Protein AF-A0A6N9C1F5-F1 (afdb_monomer_lite)

pLDDT: mean 83.26, std 18.99, range [33.31, 97.31]

Radius of gyration: 27.89 Å; chains: 1; bounding box: 57×41×107 Å

Sequence (190 aa):
MSQALRKLTANIKNSNTLVIFINQIRMKIGVMFGSPETTTGGNALKFYSSVRLDIRRIGAVKDGDEVVGNETRVKVLKNKVAPPFKQAEFQILYGRGIHRAGEIIDLGVKQGIVEKSGAWYSYNGQRIGQGRRNAATFLDEEEGVRHEIETRVRAELLPDRERGEDPEDGAAGDAPTPRIAAVSDASDRR

Foldseek 3Di:
DQVVLVVVLVVCVVVVHDDDDDWDWDADPPDPDDDRTDTPDPCNCVVSDQWDKDKDFPAFDDDVPDGQWTWMKIATCHHNPDDHGDMDIFIQGPPPGTLLLLVLQVLCVVVVQWDDDPQWIDHPNHTCDGHSVSNSVSCVVVVVVVVVSVVVSCVVPPPPPPPDDDPPPPPPDDDDDDDDDDPDDDDDDD

Structure (mmCIF, N/CA/C/O backbone):
data_AF-A0A6N9C1F5-F1
#
_entry.id   AF-A0A6N9C1F5-F1
#
loop_
_atom_site.group_PDB
_atom_site.id
_atom_site.type_symbol
_atom_site.label_atom_id
_atom_site.label_alt_id
_atom_site.label_comp_id
_atom_site.label_asym_id
_atom_site.label_entity_id
_atom_site.label_seq_id
_atom_site.pdbx_PDB_ins_code
_atom_site.Cartn_x
_atom_site.Cartn_y
_atom_site.Cartn_z
_atom_site.occupancy
_atom_site.B_iso_or_equiv
_atom_site.auth_seq_id
_atom_site.auth_comp_id
_atom_site.auth_asym_id
_atom_site.auth_atom_id
_atom_site.pdbx_PDB_model_num
ATOM 1 N N . MET A 1 1 ? 17.520 -9.947 -18.691 1.00 80.88 1 MET A N 1
ATOM 2 C CA . MET A 1 1 ? 16.301 -9.141 -18.428 1.00 80.88 1 MET A CA 1
ATOM 3 C C . MET A 1 1 ? 15.847 -8.294 -19.616 1.00 80.88 1 MET A C 1
ATOM 5 O O . MET A 1 1 ? 14.720 -8.500 -20.038 1.00 80.88 1 MET A O 1
ATOM 9 N N . SER A 1 2 ? 16.666 -7.398 -20.197 1.00 87.88 2 SER A N 1
ATOM 10 C CA . SER A 1 2 ? 16.229 -6.554 -21.339 1.00 87.88 2 SER A CA 1
ATOM 11 C C . SER A 1 2 ? 15.609 -7.334 -22.500 1.00 87.88 2 SER A C 1
ATOM 13 O O . SER A 1 2 ? 14.530 -6.986 -22.964 1.00 87.88 2 SER A O 1
ATOM 15 N N . GLN A 1 3 ? 16.266 -8.404 -22.953 1.00 90.81 3 GLN A N 1
ATOM 16 C CA . GLN A 1 3 ? 15.777 -9.200 -24.081 1.00 90.81 3 GLN A CA 1
ATOM 17 C C . GLN A 1 3 ? 14.455 -9.917 -23.764 1.00 90.81 3 GLN A C 1
ATOM 19 O O . GLN A 1 3 ? 13.550 -9.923 -24.593 1.00 90.81 3 GLN A O 1
ATOM 24 N N . ALA A 1 4 ? 14.330 -10.476 -22.556 1.00 89.25 4 ALA A N 1
ATOM 25 C CA . ALA A 1 4 ? 13.111 -11.142 -22.105 1.00 89.25 4 ALA A CA 1
ATOM 26 C C . ALA A 1 4 ? 11.935 -10.157 -22.030 1.00 89.25 4 ALA A C 1
ATOM 28 O O . ALA A 1 4 ? 10.896 -10.407 -22.626 1.00 89.25 4 ALA A O 1
ATOM 29 N N . LEU A 1 5 ? 12.120 -8.999 -21.386 1.00 91.25 5 LEU A N 1
ATOM 30 C CA . LEU A 1 5 ? 11.069 -7.983 -21.265 1.00 91.25 5 LEU A CA 1
ATOM 31 C C . LEU A 1 5 ? 10.643 -7.423 -22.626 1.00 91.25 5 LEU A C 1
ATOM 33 O O . LEU A 1 5 ? 9.452 -7.211 -22.844 1.00 91.25 5 LEU A O 1
ATOM 37 N N . ARG A 1 6 ? 11.580 -7.263 -23.571 1.00 91.00 6 ARG A N 1
ATOM 38 C CA . ARG A 1 6 ? 11.256 -6.852 -24.945 1.00 91.00 6 ARG A CA 1
ATOM 39 C C . ARG A 1 6 ? 10.289 -7.825 -25.625 1.00 91.00 6 ARG A C 1
ATOM 41 O O . ARG A 1 6 ? 9.360 -7.371 -26.276 1.00 91.00 6 ARG A O 1
ATOM 48 N N . LYS A 1 7 ? 10.484 -9.137 -25.453 1.00 91.44 7 LYS A N 1
ATOM 49 C CA . LYS A 1 7 ? 9.593 -10.167 -26.017 1.00 91.44 7 LYS A CA 1
ATOM 50 C C . LYS A 1 7 ? 8.277 -10.290 -25.242 1.00 91.44 7 LYS A C 1
ATOM 52 O O . LYS A 1 7 ? 7.222 -10.438 -25.842 1.00 91.44 7 LYS A O 1
ATOM 57 N N . LEU A 1 8 ? 8.337 -10.212 -23.914 1.00 91.00 8 LEU A N 1
ATOM 58 C CA . LEU A 1 8 ? 7.180 -10.431 -23.047 1.00 91.00 8 LEU A CA 1
ATOM 59 C C . LEU A 1 8 ? 6.162 -9.288 -23.100 1.00 91.00 8 LEU A C 1
ATOM 61 O O . LEU A 1 8 ? 4.977 -9.547 -22.956 1.00 91.00 8 LEU A O 1
ATOM 65 N N . THR A 1 9 ? 6.591 -8.042 -23.319 1.00 90.44 9 THR A N 1
ATOM 66 C CA . THR A 1 9 ? 5.698 -6.871 -23.207 1.00 90.44 9 THR A CA 1
ATOM 67 C C . THR A 1 9 ? 4.490 -6.949 -24.146 1.00 90.44 9 THR A C 1
ATOM 69 O O . THR A 1 9 ? 3.371 -6.696 -23.706 1.00 90.44 9 THR A O 1
ATOM 72 N N . ALA A 1 10 ? 4.699 -7.333 -25.410 1.00 90.81 10 ALA A N 1
ATOM 73 C CA . ALA A 1 10 ? 3.610 -7.471 -26.378 1.00 90.81 10 ALA A CA 1
ATOM 74 C C . ALA A 1 10 ? 2.650 -8.606 -25.986 1.00 90.81 10 ALA A C 1
ATOM 76 O O . ALA A 1 10 ? 1.438 -8.413 -25.947 1.00 90.81 10 ALA A O 1
ATOM 77 N N . ASN A 1 11 ? 3.201 -9.761 -25.600 1.00 93.44 11 ASN A N 1
ATOM 78 C CA . ASN A 1 11 ? 2.407 -10.920 -25.198 1.00 93.44 11 ASN A CA 1
ATOM 79 C C . ASN A 1 11 ? 1.555 -10.623 -23.958 1.00 93.44 11 ASN A C 1
ATOM 81 O O . ASN A 1 11 ? 0.371 -10.928 -23.963 1.00 93.44 11 ASN A O 1
ATOM 85 N N . ILE A 1 12 ? 2.131 -9.970 -22.942 1.00 94.25 12 ILE A N 1
ATOM 86 C CA . ILE A 1 12 ? 1.448 -9.586 -21.696 1.00 94.25 12 ILE A CA 1
ATOM 87 C C . ILE A 1 12 ? 0.236 -8.690 -21.978 1.00 94.25 12 ILE A C 1
ATOM 89 O O . ILE A 1 12 ? -0.815 -8.860 -21.359 1.00 94.25 12 ILE A O 1
ATOM 93 N N . LYS A 1 13 ? 0.371 -7.734 -22.909 1.00 93.31 13 LYS A N 1
ATOM 94 C CA . LYS A 1 13 ? -0.733 -6.847 -23.293 1.00 93.31 13 LYS A CA 1
ATOM 95 C C . LYS A 1 13 ? -1.825 -7.612 -24.040 1.00 93.31 13 LYS A C 1
ATOM 97 O O . LYS A 1 13 ? -2.993 -7.441 -23.706 1.00 93.31 13 LYS A O 1
ATOM 102 N N . ASN A 1 14 ? -1.449 -8.462 -24.995 1.00 94.19 14 ASN A N 1
ATOM 103 C CA . ASN A 1 14 ? -2.399 -9.241 -25.794 1.00 94.19 14 ASN A CA 1
ATOM 104 C C . ASN A 1 14 ? -3.159 -10.277 -24.953 1.00 94.19 14 ASN A C 1
ATOM 106 O O . ASN A 1 14 ? -4.335 -10.514 -25.195 1.00 94.19 14 ASN A O 1
ATOM 110 N N . SER A 1 15 ? -2.512 -10.864 -23.943 1.00 95.31 15 SER A N 1
ATOM 111 C CA . SER A 1 15 ? -3.137 -11.814 -23.017 1.00 95.31 15 SER A CA 1
ATOM 112 C C . SER A 1 15 ? -3.819 -11.147 -21.817 1.00 95.31 15 SER A C 1
ATOM 114 O O . SER A 1 15 ? -4.292 -11.848 -20.923 1.00 95.31 15 SER A O 1
ATOM 116 N N . ASN A 1 16 ? -3.819 -9.808 -21.752 1.00 94.94 16 ASN A N 1
ATOM 117 C CA . ASN A 1 16 ? -4.325 -9.003 -20.637 1.00 94.94 16 ASN A CA 1
ATOM 118 C C . ASN A 1 16 ? -3.906 -9.534 -19.248 1.00 94.94 16 ASN A C 1
ATOM 120 O O . ASN A 1 16 ? -4.690 -9.573 -18.302 1.00 94.94 16 ASN A O 1
ATOM 124 N N . THR A 1 17 ? -2.664 -10.006 -19.130 1.00 94.88 17 THR A N 1
ATOM 125 C CA . THR A 1 17 ? -2.171 -10.656 -17.911 1.00 94.88 17 THR A CA 1
ATOM 126 C C . THR A 1 17 ? -1.409 -9.657 -17.046 1.00 94.88 17 THR A C 1
ATOM 128 O O . THR A 1 17 ? -0.535 -8.945 -17.533 1.00 94.88 17 THR A O 1
ATOM 131 N N . LEU A 1 18 ? -1.679 -9.616 -15.740 1.00 94.38 18 LEU A N 1
ATOM 132 C CA . LEU A 1 18 ? -0.878 -8.825 -14.805 1.00 94.38 18 LEU A CA 1
ATOM 133 C C . LEU A 1 18 ? 0.368 -9.610 -14.382 1.00 94.38 18 LEU A C 1
ATOM 135 O O . LEU A 1 18 ? 0.266 -10.679 -13.787 1.00 94.38 18 LEU A O 1
ATOM 139 N N . VAL A 1 19 ? 1.551 -9.047 -14.635 1.00 94.44 19 VAL A N 1
ATOM 140 C CA . VAL A 1 19 ? 2.826 -9.631 -14.200 1.00 94.44 19 VAL A CA 1
ATOM 141 C C . VAL A 1 19 ? 3.442 -8.778 -13.099 1.00 94.44 19 VAL A C 1
ATOM 143 O O . VAL A 1 19 ? 3.735 -7.598 -13.301 1.00 94.44 19 VAL A O 1
ATOM 146 N N . ILE A 1 20 ? 3.673 -9.392 -11.937 1.00 95.62 20 ILE A N 1
ATOM 147 C CA . ILE A 1 20 ? 4.273 -8.748 -10.766 1.00 95.62 20 ILE A CA 1
ATOM 148 C C . ILE A 1 20 ? 5.697 -9.272 -10.585 1.00 95.62 20 ILE A C 1
ATOM 150 O O . ILE A 1 20 ? 5.922 -10.473 -10.463 1.00 95.62 20 ILE A O 1
ATOM 154 N N . PHE A 1 21 ? 6.663 -8.355 -10.538 1.00 95.00 21 PHE A N 1
ATOM 155 C CA . PHE A 1 21 ? 8.054 -8.668 -10.224 1.00 95.00 21 PHE A CA 1
ATOM 156 C C . PHE A 1 21 ? 8.381 -8.202 -8.807 1.00 95.00 21 PHE A C 1
ATOM 158 O O . PHE A 1 21 ? 8.337 -7.005 -8.523 1.00 95.00 21 PHE A O 1
ATOM 165 N N . ILE A 1 22 ? 8.774 -9.136 -7.944 1.00 95.62 22 ILE A N 1
ATOM 166 C CA . ILE A 1 22 ? 9.343 -8.826 -6.630 1.00 95.62 22 ILE A CA 1
ATOM 167 C C . ILE A 1 22 ? 10.854 -8.686 -6.801 1.00 95.62 22 ILE A C 1
ATOM 169 O O . ILE A 1 22 ? 11.500 -9.527 -7.426 1.00 95.62 22 ILE A O 1
ATOM 173 N N . ASN A 1 23 ? 11.423 -7.603 -6.279 1.00 94.25 23 ASN A N 1
ATOM 174 C CA . ASN A 1 23 ? 12.845 -7.322 -6.411 1.00 94.25 23 ASN A CA 1
ATOM 175 C C . ASN A 1 23 ? 13.428 -6.875 -5.073 1.00 94.25 23 ASN A C 1
ATOM 177 O O . ASN A 1 23 ? 12.753 -6.232 -4.274 1.00 94.25 23 ASN A O 1
ATOM 181 N N . GLN A 1 24 ? 14.694 -7.210 -4.852 1.00 92.94 24 GLN A N 1
ATOM 182 C CA . GLN A 1 24 ? 15.425 -6.843 -3.650 1.00 92.94 24 GLN A CA 1
ATOM 183 C C . GLN A 1 24 ? 16.269 -5.593 -3.897 1.00 92.94 24 GLN A C 1
ATOM 185 O O . GLN A 1 24 ? 16.749 -5.345 -5.011 1.00 92.94 24 GLN A O 1
ATOM 190 N N . ILE A 1 25 ? 16.494 -4.838 -2.826 1.00 91.19 25 ILE A N 1
ATOM 191 C CA . ILE A 1 25 ? 17.453 -3.739 -2.819 1.00 91.19 25 ILE A CA 1
ATOM 192 C C . ILE A 1 25 ? 18.865 -4.322 -2.641 1.00 91.19 25 ILE A C 1
ATOM 194 O O . ILE A 1 25 ? 19.091 -5.312 -1.937 1.00 91.19 25 ILE A O 1
ATOM 198 N N . ARG A 1 26 ? 19.822 -3.724 -3.343 1.00 91.00 26 ARG A N 1
ATOM 199 C CA . ARG A 1 26 ? 21.264 -3.921 -3.204 1.00 91.00 26 ARG A CA 1
ATOM 200 C C . ARG A 1 26 ? 21.924 -2.554 -3.103 1.00 91.00 26 ARG A C 1
ATOM 202 O O . ARG A 1 26 ? 21.381 -1.567 -3.592 1.00 91.00 26 ARG A O 1
ATOM 209 N N . MET A 1 27 ? 23.108 -2.505 -2.512 1.00 90.81 27 MET A N 1
ATOM 210 C CA . MET A 1 27 ? 23.917 -1.291 -2.493 1.00 90.81 27 MET A CA 1
ATOM 211 C C . MET A 1 27 ? 24.880 -1.304 -3.677 1.00 90.81 27 MET A C 1
ATOM 213 O O . MET A 1 27 ? 25.515 -2.323 -3.953 1.00 90.81 27 MET A O 1
ATOM 217 N N . LYS A 1 28 ? 24.988 -0.182 -4.391 1.00 86.88 28 LYS A N 1
ATOM 218 C CA . LYS A 1 28 ? 26.014 -0.010 -5.421 1.00 86.88 28 LYS A CA 1
ATOM 219 C C . LYS A 1 28 ? 27.277 0.559 -4.772 1.00 86.88 28 LYS A C 1
ATOM 221 O O . LYS A 1 28 ? 27.286 1.708 -4.342 1.00 86.88 28 LYS A O 1
ATOM 226 N N . ILE A 1 29 ? 28.335 -0.246 -4.714 1.00 85.50 29 ILE A N 1
ATOM 227 C CA . ILE A 1 29 ? 29.640 0.181 -4.190 1.00 85.50 29 ILE A CA 1
ATOM 228 C C . ILE A 1 29 ? 30.196 1.301 -5.086 1.00 85.50 29 ILE A C 1
ATOM 230 O O . ILE A 1 29 ? 30.112 1.210 -6.313 1.00 85.50 29 ILE A O 1
ATOM 234 N N . GLY A 1 30 ? 30.738 2.361 -4.477 1.00 85.06 30 GLY A N 1
ATOM 235 C CA . GLY A 1 30 ? 31.402 3.463 -5.187 1.00 85.06 30 GLY A CA 1
ATOM 236 C C . GLY A 1 30 ? 30.514 4.649 -5.585 1.00 85.06 30 GLY A C 1
ATOM 237 O O . GLY A 1 30 ? 30.951 5.493 -6.361 1.00 85.06 30 GLY A O 1
ATOM 238 N N . VAL A 1 31 ? 29.278 4.746 -5.083 1.00 84.81 31 VAL A N 1
ATOM 239 C CA . VAL A 1 31 ? 28.431 5.937 -5.279 1.00 84.81 31 VAL A CA 1
ATOM 240 C C . VAL A 1 31 ? 28.700 6.947 -4.160 1.00 84.81 31 VAL A C 1
ATOM 242 O O . VAL A 1 31 ? 28.354 6.692 -3.012 1.00 84.81 31 VAL A O 1
ATOM 245 N N . MET A 1 32 ? 29.314 8.085 -4.501 1.00 82.25 32 MET A N 1
ATOM 246 C CA . MET A 1 32 ? 29.630 9.173 -3.556 1.00 82.25 32 MET A CA 1
ATOM 247 C C . MET A 1 32 ? 28.526 10.244 -3.447 1.00 82.25 32 MET A C 1
ATOM 249 O O . MET A 1 32 ? 28.567 11.069 -2.541 1.00 82.25 32 MET A O 1
ATOM 253 N N . PHE A 1 33 ? 27.537 10.243 -4.350 1.00 76.62 33 PHE A N 1
ATOM 254 C CA . PHE A 1 33 ? 26.440 11.216 -4.366 1.00 76.62 33 PHE A CA 1
ATOM 255 C C . PHE A 1 33 ? 25.109 10.560 -4.767 1.00 76.62 33 PHE A C 1
ATOM 257 O O . PHE A 1 33 ? 25.063 9.765 -5.707 1.00 76.62 33 PHE A O 1
ATOM 264 N N . GLY A 1 34 ? 24.021 10.921 -4.079 1.00 87.06 34 GLY A N 1
ATOM 265 C CA . GLY A 1 34 ? 22.679 10.365 -4.293 1.00 87.06 34 GLY A CA 1
ATOM 266 C C . GLY A 1 34 ? 22.391 9.089 -3.490 1.00 87.06 34 GLY A C 1
ATOM 267 O O . GLY A 1 34 ? 23.151 8.707 -2.604 1.00 87.06 34 GLY A O 1
ATOM 268 N N . SER A 1 35 ? 21.259 8.431 -3.779 1.00 83.94 35 SER A N 1
ATOM 269 C CA . SER A 1 35 ? 20.884 7.188 -3.087 1.00 83.94 35 SER A CA 1
ATOM 270 C C . SER A 1 35 ? 21.742 6.007 -3.573 1.00 83.94 35 SER A C 1
ATOM 272 O O . SER A 1 35 ? 21.747 5.726 -4.776 1.00 83.94 35 SER A O 1
ATOM 274 N N . PRO A 1 36 ? 22.428 5.275 -2.672 1.00 89.06 36 PRO A N 1
ATOM 275 C CA . PRO A 1 36 ? 23.231 4.101 -3.027 1.00 89.06 36 PRO A CA 1
ATOM 276 C C . PRO A 1 36 ? 22.373 2.863 -3.340 1.00 89.06 36 PRO A C 1
ATOM 278 O O . PRO A 1 36 ? 22.904 1.814 -3.719 1.00 89.06 36 PRO A O 1
ATOM 281 N N . GLU A 1 37 ? 21.054 2.959 -3.166 1.00 89.25 37 GLU A N 1
ATOM 282 C CA . GLU A 1 37 ? 20.125 1.859 -3.373 1.00 89.25 37 GLU A CA 1
ATOM 283 C C . GLU A 1 37 ? 19.901 1.578 -4.864 1.00 89.25 37 GLU A C 1
ATOM 285 O O . GLU A 1 37 ? 19.491 2.430 -5.656 1.00 89.25 37 GLU A O 1
ATOM 290 N N . THR A 1 38 ? 20.119 0.327 -5.255 1.00 90.62 38 THR A N 1
ATOM 291 C CA . THR A 1 38 ? 19.828 -0.176 -6.594 1.00 90.62 38 THR A CA 1
ATOM 292 C C . THR A 1 38 ? 19.029 -1.471 -6.527 1.00 90.62 38 THR A C 1
ATOM 294 O O . THR A 1 38 ? 19.027 -2.183 -5.528 1.00 90.62 38 THR A O 1
ATOM 297 N N . THR A 1 39 ? 18.331 -1.791 -7.610 1.00 91.50 39 THR A N 1
ATOM 298 C CA . THR A 1 39 ? 17.558 -3.027 -7.747 1.00 91.50 39 THR A CA 1
ATOM 299 C C . THR A 1 39 ? 18.295 -3.998 -8.655 1.00 91.50 39 THR A C 1
ATOM 301 O O . THR A 1 39 ? 18.939 -3.580 -9.621 1.00 91.50 39 THR A O 1
ATOM 304 N N . THR A 1 40 ? 18.168 -5.297 -8.395 1.00 89.81 40 THR A N 1
ATOM 305 C CA . THR A 1 40 ? 18.772 -6.321 -9.260 1.00 89.81 40 THR A CA 1
ATOM 306 C C . THR A 1 40 ? 18.110 -6.371 -10.645 1.00 89.81 40 THR A C 1
ATOM 308 O O . THR A 1 40 ? 17.024 -5.823 -10.856 1.00 89.81 40 THR A O 1
ATOM 311 N N . GLY A 1 41 ? 18.769 -7.011 -11.617 1.00 86.50 41 GLY A N 1
ATOM 312 C CA . GLY A 1 41 ? 18.214 -7.211 -12.965 1.00 86.50 41 GLY A CA 1
ATOM 313 C C . GLY A 1 41 ? 18.453 -6.062 -13.956 1.00 86.50 41 GLY A C 1
ATOM 314 O O . GLY A 1 41 ? 17.852 -6.043 -15.034 1.00 86.50 41 GLY A O 1
ATOM 315 N N . GLY A 1 42 ? 19.347 -5.127 -13.620 1.00 87.75 42 GLY A N 1
ATOM 316 C CA . GLY A 1 42 ? 19.710 -3.989 -14.466 1.00 87.75 42 GLY A CA 1
ATOM 317 C C . GLY A 1 42 ? 18.609 -2.928 -14.558 1.00 87.75 42 GLY A C 1
ATOM 318 O O . GLY A 1 42 ? 17.700 -2.864 -13.732 1.00 87.75 42 GLY A O 1
ATOM 319 N N . ASN A 1 43 ? 18.679 -2.072 -15.580 1.00 88.19 43 ASN A N 1
ATOM 320 C CA . ASN A 1 43 ? 17.741 -0.952 -15.724 1.00 88.19 43 ASN A CA 1
ATOM 321 C C . ASN A 1 43 ? 16.455 -1.304 -16.486 1.00 88.19 43 ASN A C 1
ATOM 323 O O . ASN A 1 43 ? 15.480 -0.565 -16.396 1.00 88.19 43 ASN A O 1
ATOM 327 N N . ALA A 1 44 ? 16.424 -2.431 -17.203 1.00 91.06 44 ALA A N 1
ATOM 328 C CA . ALA A 1 44 ? 15.313 -2.807 -18.078 1.00 91.06 44 ALA A CA 1
ATOM 329 C C . ALA A 1 44 ? 13.960 -2.783 -17.356 1.00 91.06 44 ALA A C 1
ATOM 331 O O . ALA A 1 44 ? 13.023 -2.121 -17.798 1.00 91.06 44 ALA A O 1
ATOM 332 N N . LEU A 1 45 ? 13.880 -3.442 -16.197 1.00 91.69 45 LEU A N 1
ATOM 333 C CA . LEU A 1 45 ? 12.643 -3.538 -15.430 1.00 91.69 45 LEU A CA 1
ATOM 334 C C . LEU A 1 45 ? 12.113 -2.155 -15.025 1.00 91.69 45 LEU A C 1
ATOM 336 O O . LEU A 1 45 ? 10.909 -1.931 -15.075 1.00 91.69 45 LEU A O 1
ATOM 340 N N . LYS A 1 46 ? 13.006 -1.202 -14.716 1.00 91.12 46 LYS A N 1
ATOM 341 C CA . LYS A 1 46 ? 12.627 0.174 -14.361 1.00 91.12 46 LYS A CA 1
ATOM 342 C C . LYS A 1 46 ? 11.906 0.884 -15.510 1.00 91.12 46 LYS A C 1
ATOM 344 O O . LYS A 1 46 ? 11.010 1.689 -15.256 1.00 91.12 46 LYS A O 1
ATOM 349 N N . PHE A 1 47 ? 12.277 0.599 -16.758 1.00 90.62 47 PHE A N 1
ATOM 350 C CA . PHE A 1 47 ? 11.676 1.209 -17.945 1.00 90.62 47 PHE A CA 1
ATOM 351 C C . PHE A 1 47 ? 10.378 0.514 -18.364 1.00 90.62 47 PHE A C 1
ATOM 353 O O . PHE A 1 47 ? 9.379 1.204 -18.598 1.00 90.62 47 PHE A O 1
ATOM 360 N N . TYR A 1 48 ? 10.369 -0.821 -18.371 1.00 93.12 48 TYR A N 1
ATOM 361 C CA . TYR A 1 48 ? 9.222 -1.630 -18.797 1.00 93.12 48 TYR A CA 1
ATOM 362 C C . TYR A 1 48 ? 8.075 -1.675 -17.776 1.00 93.12 48 TYR A C 1
ATOM 364 O O . TYR A 1 48 ? 6.926 -1.808 -18.175 1.00 93.12 48 TYR A O 1
ATOM 372 N N . SER A 1 49 ? 8.336 -1.506 -16.475 1.00 93.81 49 SER A N 1
ATOM 373 C CA . SER A 1 49 ? 7.276 -1.496 -15.457 1.00 93.81 49 SER A CA 1
ATOM 374 C C . SER A 1 49 ? 6.326 -0.302 -15.630 1.00 93.81 49 SER A C 1
ATOM 376 O O . SER A 1 49 ? 6.790 0.849 -15.676 1.00 93.81 49 SER A O 1
ATOM 378 N N . SER A 1 50 ? 5.015 -0.552 -15.643 1.00 94.88 50 SER A N 1
ATOM 379 C CA . SER A 1 50 ? 3.984 0.499 -15.627 1.00 94.88 50 SER A CA 1
ATOM 380 C C . SER A 1 50 ? 3.847 1.154 -14.253 1.00 94.88 50 SER A C 1
ATOM 382 O O . SER A 1 50 ? 3.738 2.374 -14.164 1.00 94.88 50 SER A O 1
ATOM 384 N N . VAL A 1 51 ? 3.937 0.358 -13.186 1.00 96.69 51 VAL A N 1
ATOM 385 C CA . VAL A 1 51 ? 3.890 0.818 -11.793 1.00 96.69 51 VAL A CA 1
ATOM 386 C C . VAL A 1 51 ? 5.114 0.288 -11.047 1.00 96.69 51 VAL A C 1
ATOM 388 O O . VAL A 1 51 ? 5.525 -0.853 -11.259 1.00 96.69 51 VAL A O 1
ATOM 391 N N . ARG A 1 52 ? 5.728 1.119 -10.197 1.00 96.19 52 ARG A N 1
ATOM 392 C CA . ARG A 1 52 ? 6.796 0.710 -9.272 1.00 96.19 52 ARG A CA 1
ATOM 393 C C . ARG A 1 52 ? 6.443 1.130 -7.860 1.00 96.19 52 ARG A C 1
ATOM 395 O O . ARG A 1 52 ? 6.191 2.308 -7.615 1.00 96.19 52 ARG A O 1
ATOM 402 N N . LEU A 1 53 ? 6.495 0.162 -6.958 1.00 96.62 53 LEU A N 1
ATOM 403 C CA . LEU A 1 53 ? 6.194 0.321 -5.546 1.00 96.62 53 LEU A CA 1
ATOM 404 C C . LEU A 1 53 ? 7.479 0.094 -4.744 1.00 96.62 53 LEU A C 1
ATOM 406 O O . LEU A 1 53 ? 8.172 -0.897 -4.969 1.00 96.62 53 LEU A O 1
ATOM 410 N N . ASP A 1 54 ? 7.805 1.027 -3.855 1.00 95.19 54 ASP A N 1
ATOM 411 C CA . ASP A 1 54 ? 8.826 0.855 -2.819 1.00 95.19 54 ASP A CA 1
ATOM 412 C C . ASP A 1 54 ? 8.121 0.592 -1.491 1.00 95.19 54 ASP A C 1
ATOM 414 O O . ASP A 1 54 ? 7.387 1.454 -1.007 1.00 95.19 54 ASP A O 1
ATOM 418 N N . ILE A 1 55 ? 8.304 -0.607 -0.944 1.00 95.62 55 ILE A N 1
ATOM 419 C CA . ILE A 1 55 ? 7.690 -1.060 0.303 1.00 95.62 55 ILE A CA 1
ATOM 420 C C . ILE A 1 55 ? 8.737 -1.060 1.410 1.00 95.62 55 ILE A C 1
ATOM 422 O O . ILE A 1 55 ? 9.796 -1.674 1.284 1.00 95.62 55 ILE A O 1
ATOM 426 N N . ARG A 1 56 ? 8.433 -0.381 2.517 1.00 95.31 56 ARG A N 1
ATOM 427 C CA . ARG A 1 56 ? 9.308 -0.313 3.688 1.00 95.31 56 ARG A CA 1
ATOM 428 C C . ARG A 1 56 ? 8.522 -0.534 4.964 1.00 95.31 56 ARG A C 1
ATOM 430 O O . ARG A 1 56 ? 7.444 0.026 5.146 1.00 95.31 56 ARG A O 1
ATOM 437 N N . ARG A 1 57 ? 9.112 -1.298 5.878 1.00 95.25 57 ARG A N 1
ATOM 438 C CA . ARG A 1 57 ? 8.667 -1.349 7.269 1.00 95.25 57 ARG A CA 1
ATOM 439 C C . ARG A 1 57 ? 9.078 -0.046 7.954 1.00 95.25 57 ARG A C 1
ATOM 441 O O . ARG A 1 57 ? 10.255 0.303 7.929 1.00 95.25 57 ARG A O 1
ATOM 448 N N . ILE A 1 58 ? 8.114 0.653 8.542 1.00 96.19 58 ILE A N 1
ATOM 449 C CA . ILE A 1 58 ? 8.331 1.904 9.283 1.00 96.19 58 ILE A CA 1
ATOM 450 C C . ILE A 1 58 ? 8.253 1.709 10.798 1.00 96.19 58 ILE A C 1
ATOM 452 O O . ILE A 1 58 ? 8.880 2.462 11.534 1.00 96.19 58 ILE A O 1
ATOM 456 N N . GLY A 1 59 ? 7.546 0.676 11.260 1.00 94.81 59 GLY A N 1
ATOM 457 C CA . GLY A 1 59 ? 7.324 0.438 12.681 1.00 94.81 59 GLY A CA 1
ATOM 458 C C . GLY A 1 59 ? 6.901 -0.994 12.994 1.00 94.81 59 GLY A C 1
ATOM 459 O O . GLY A 1 59 ? 6.875 -1.879 12.129 1.00 94.81 59 GLY A O 1
ATOM 460 N N . ALA A 1 60 ? 6.585 -1.225 14.263 1.00 94.06 60 ALA A N 1
ATOM 461 C CA . ALA A 1 60 ? 6.057 -2.483 14.772 1.00 94.06 60 ALA A CA 1
ATOM 462 C C . ALA A 1 60 ? 4.668 -2.233 15.365 1.00 94.06 60 ALA A C 1
ATOM 464 O O . ALA A 1 60 ? 4.491 -1.291 16.134 1.00 94.06 60 ALA A O 1
ATOM 465 N N . VAL A 1 61 ? 3.707 -3.087 15.026 1.00 91.12 61 VAL A N 1
ATOM 466 C CA . VAL A 1 61 ? 2.387 -3.096 15.660 1.00 91.12 61 VAL A CA 1
ATOM 467 C C . VAL A 1 61 ? 2.495 -3.974 16.898 1.00 91.12 61 VAL A C 1
ATOM 469 O O . VAL A 1 61 ? 2.887 -5.138 16.788 1.00 91.12 61 VAL A O 1
ATOM 472 N N . LYS A 1 62 ? 2.193 -3.404 18.065 1.00 90.94 62 LYS A N 1
ATOM 473 C CA . LYS A 1 62 ? 2.270 -4.092 19.355 1.00 90.94 62 LYS A CA 1
ATOM 474 C C . LYS A 1 62 ? 0.890 -4.291 19.964 1.00 90.94 62 LYS A C 1
ATOM 476 O O . LYS A 1 62 ? 0.015 -3.442 19.796 1.00 90.94 62 LYS A O 1
ATOM 481 N N . ASP A 1 63 ? 0.742 -5.387 20.688 1.00 87.38 63 ASP A N 1
ATOM 482 C CA . ASP A 1 63 ? -0.395 -5.687 21.546 1.00 87.38 63 ASP A CA 1
ATOM 483 C C . ASP A 1 63 ? 0.121 -5.953 22.960 1.00 87.38 63 ASP A C 1
ATOM 485 O O . ASP A 1 63 ? 0.701 -7.003 23.232 1.00 87.38 63 ASP A O 1
ATOM 489 N N . GLY A 1 64 ? 0.022 -4.946 23.831 1.00 88.81 64 GLY A N 1
ATOM 490 C CA . GLY A 1 64 ? 0.777 -4.939 25.084 1.00 88.81 64 GLY A CA 1
ATOM 491 C C . GLY A 1 64 ? 2.282 -5.025 24.809 1.00 88.81 64 GLY A C 1
ATOM 492 O O . GLY A 1 64 ? 2.848 -4.143 24.155 1.00 88.81 64 GLY A O 1
ATOM 493 N N . ASP A 1 65 ? 2.907 -6.107 25.273 1.00 89.56 65 ASP A N 1
ATOM 494 C CA . ASP A 1 65 ? 4.341 -6.364 25.106 1.00 89.56 65 ASP A CA 1
ATOM 495 C C . ASP A 1 65 ? 4.684 -7.178 23.844 1.00 89.56 65 ASP A C 1
ATOM 497 O O . ASP A 1 65 ? 5.844 -7.208 23.421 1.00 89.56 65 ASP A O 1
ATOM 501 N N . GLU A 1 66 ? 3.696 -7.799 23.190 1.00 92.44 66 GLU A N 1
ATOM 502 C CA . GLU A 1 66 ? 3.923 -8.661 22.027 1.00 92.44 66 GLU A CA 1
ATOM 503 C C . GLU A 1 66 ? 3.890 -7.888 20.703 1.00 92.44 66 GLU A C 1
ATOM 505 O O . GLU A 1 66 ? 3.061 -7.006 20.478 1.00 92.44 66 GLU A O 1
ATOM 510 N N . VAL A 1 67 ? 4.785 -8.240 19.773 1.00 92.88 67 VAL A N 1
ATOM 511 C CA . VAL A 1 67 ? 4.794 -7.671 18.417 1.00 92.88 67 VAL A CA 1
ATOM 512 C C . VAL A 1 67 ? 3.914 -8.521 17.505 1.00 92.88 67 VAL A C 1
ATOM 514 O O . VAL A 1 67 ? 4.333 -9.570 17.020 1.00 92.88 67 VAL A O 1
ATOM 517 N N . VAL A 1 68 ? 2.710 -8.029 17.226 1.00 93.00 68 VAL A N 1
ATOM 518 C CA . VAL A 1 68 ? 1.688 -8.728 16.428 1.00 93.00 68 VAL A CA 1
ATOM 519 C C . VAL A 1 68 ? 1.765 -8.428 14.926 1.00 93.00 68 VAL A C 1
ATOM 521 O O . VAL A 1 68 ? 1.121 -9.096 14.115 1.00 93.00 68 VAL A O 1
ATOM 524 N N . GLY A 1 69 ? 2.561 -7.435 14.518 1.00 94.12 69 GLY A N 1
ATOM 525 C CA . GLY A 1 69 ? 2.714 -7.108 13.104 1.00 94.12 69 GLY A CA 1
ATOM 526 C C . GLY A 1 69 ? 3.700 -5.990 12.797 1.00 94.12 69 GLY A C 1
ATOM 527 O O . GLY A 1 69 ? 4.429 -5.491 13.656 1.00 94.12 69 GLY A O 1
ATOM 528 N N . ASN A 1 70 ? 3.696 -5.579 11.532 1.00 94.94 70 ASN A N 1
ATOM 529 C CA . ASN A 1 70 ? 4.551 -4.532 10.995 1.00 94.94 70 ASN A CA 1
ATOM 530 C C . ASN A 1 70 ? 3.729 -3.380 10.442 1.00 94.94 70 ASN A C 1
ATOM 532 O O . ASN A 1 70 ? 2.840 -3.566 9.610 1.00 94.94 70 ASN A O 1
ATOM 536 N N . GLU A 1 71 ? 4.100 -2.172 10.842 1.00 95.06 71 GLU A N 1
ATOM 537 C CA . GLU A 1 71 ? 3.601 -0.971 10.199 1.00 95.06 71 GLU A CA 1
ATOM 538 C C . GLU A 1 71 ? 4.419 -0.724 8.930 1.00 95.06 71 GLU A C 1
ATOM 540 O O . GLU A 1 71 ? 5.656 -0.699 8.957 1.00 95.06 71 GLU A O 1
ATOM 545 N N . THR A 1 72 ? 3.728 -0.616 7.801 1.00 96.38 72 THR A N 1
ATOM 546 C CA . THR A 1 72 ? 4.312 -0.664 6.463 1.00 96.38 72 THR A CA 1
ATOM 547 C C . THR A 1 72 ? 3.899 0.558 5.663 1.00 96.38 72 THR A C 1
ATOM 549 O O . THR A 1 72 ? 2.730 0.927 5.615 1.00 96.38 72 THR A O 1
ATOM 552 N N . ARG A 1 73 ? 4.869 1.172 4.989 1.00 96.00 73 ARG A N 1
ATOM 553 C CA . ARG A 1 73 ? 4.656 2.274 4.057 1.00 96.00 73 ARG A CA 1
ATOM 554 C C . ARG A 1 73 ? 5.030 1.827 2.653 1.00 96.00 73 ARG A C 1
ATOM 556 O O . ARG A 1 73 ? 6.130 1.321 2.431 1.00 96.00 73 ARG A O 1
ATOM 563 N N . VAL A 1 74 ? 4.140 2.070 1.699 1.00 97.31 74 VAL A N 1
ATOM 564 C CA . VAL A 1 74 ? 4.372 1.838 0.273 1.00 97.31 74 VAL A CA 1
ATOM 565 C C . VAL A 1 74 ? 4.364 3.170 -0.462 1.00 97.31 74 VAL A C 1
ATOM 567 O O . VAL A 1 74 ? 3.381 3.904 -0.418 1.00 97.31 74 VAL A O 1
ATOM 570 N N . LYS A 1 75 ? 5.452 3.490 -1.163 1.00 95.69 75 LYS A N 1
ATOM 571 C CA . LYS A 1 75 ? 5.568 4.674 -2.023 1.00 95.69 75 LYS A CA 1
ATOM 572 C C . LYS A 1 75 ? 5.482 4.280 -3.491 1.00 95.69 75 LYS A C 1
ATOM 574 O O . LYS A 1 75 ? 6.189 3.380 -3.945 1.00 95.69 75 LYS A O 1
ATOM 579 N N . VAL A 1 76 ? 4.667 4.994 -4.261 1.00 96.38 76 VAL A N 1
ATOM 580 C CA . VAL A 1 76 ? 4.551 4.796 -5.709 1.00 96.38 76 VAL A CA 1
ATOM 581 C C . VAL A 1 76 ? 5.657 5.583 -6.417 1.00 96.38 76 VAL A C 1
ATOM 583 O O . VAL A 1 76 ? 5.488 6.748 -6.761 1.00 96.38 76 VAL A O 1
ATOM 586 N N . LEU A 1 77 ? 6.813 4.955 -6.644 1.00 94.06 77 LEU A N 1
ATOM 587 C CA . LEU A 1 77 ? 7.972 5.601 -7.281 1.00 94.06 77 LEU A CA 1
ATOM 588 C C . LEU A 1 77 ? 7.784 5.869 -8.779 1.00 94.06 77 LEU A C 1
ATOM 590 O O . LEU A 1 77 ? 8.434 6.744 -9.342 1.00 94.06 77 LEU A O 1
ATOM 594 N N . LYS A 1 78 ? 6.946 5.077 -9.450 1.00 95.19 78 LYS A N 1
ATOM 595 C CA . LYS A 1 78 ? 6.614 5.248 -10.868 1.00 95.19 78 LYS A CA 1
ATOM 596 C C . LYS A 1 78 ? 5.170 4.839 -11.077 1.00 95.19 78 LYS A C 1
ATOM 598 O O . LYS A 1 78 ? 4.771 3.780 -10.599 1.00 95.19 78 LYS A O 1
ATOM 603 N N . ASN A 1 79 ? 4.428 5.637 -11.828 1.00 96.12 79 ASN A N 1
ATOM 604 C CA . ASN A 1 79 ? 3.064 5.332 -12.216 1.00 96.12 79 ASN A CA 1
ATOM 605 C C . ASN A 1 79 ? 2.822 5.848 -13.639 1.00 96.12 79 ASN A C 1
ATOM 607 O O . ASN A 1 79 ? 3.065 7.021 -13.902 1.00 96.12 79 ASN A O 1
ATOM 611 N N . LYS A 1 80 ? 2.419 4.962 -14.556 1.00 94.88 80 LYS A N 1
ATOM 612 C CA . LYS A 1 80 ? 2.059 5.306 -15.943 1.00 94.88 80 LYS A CA 1
ATOM 613 C C . LYS A 1 80 ? 0.548 5.442 -16.170 1.00 94.88 80 LYS A C 1
ATOM 615 O O . LYS A 1 80 ? 0.158 5.767 -17.281 1.00 94.88 80 LYS A O 1
ATOM 620 N N . VAL A 1 81 ? -0.280 5.146 -15.167 1.00 91.88 81 VAL A N 1
ATOM 621 C CA . VAL A 1 81 ? -1.751 5.121 -15.301 1.00 91.88 81 VAL A CA 1
ATOM 622 C C . VAL A 1 81 ? -2.456 6.173 -14.443 1.00 91.88 81 VAL A C 1
ATOM 624 O O . VAL A 1 81 ? -3.639 6.415 -14.620 1.00 91.88 81 VAL A O 1
ATOM 627 N N . ALA A 1 82 ? -1.744 6.785 -13.498 1.00 92.19 82 ALA A N 1
ATOM 628 C CA . ALA A 1 82 ? -2.253 7.813 -12.595 1.00 92.19 82 ALA A CA 1
ATOM 629 C C . ALA A 1 82 ? -1.076 8.645 -12.039 1.00 92.19 82 ALA A C 1
ATOM 631 O O . ALA A 1 82 ? 0.084 8.275 -12.259 1.00 92.19 82 ALA A O 1
ATOM 632 N N . PRO A 1 83 ? -1.331 9.741 -11.299 1.00 92.31 83 PRO A N 1
ATOM 633 C CA . PRO A 1 83 ? -0.267 10.551 -10.711 1.00 92.31 83 PRO A CA 1
ATOM 634 C C . PRO A 1 83 ? 0.705 9.723 -9.837 1.00 92.31 83 PRO A C 1
ATOM 636 O O . PRO A 1 83 ? 0.253 8.943 -8.987 1.00 92.31 83 PRO A O 1
ATOM 639 N N . PRO A 1 84 ? 2.034 9.843 -10.041 1.00 93.06 84 PRO A N 1
ATOM 640 C CA . PRO A 1 84 ? 3.043 9.147 -9.240 1.00 93.06 84 PRO A CA 1
ATOM 641 C C . PRO A 1 84 ? 3.269 9.813 -7.869 1.00 93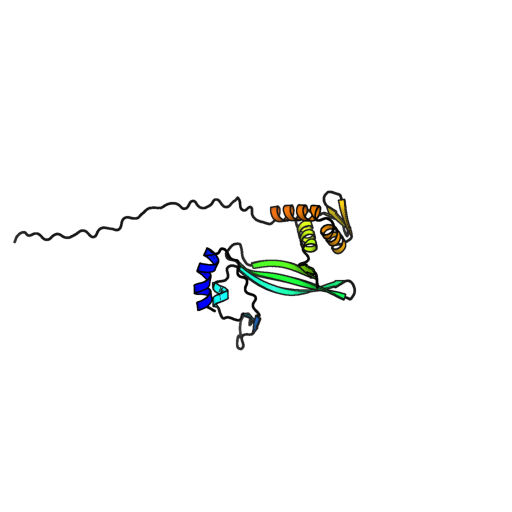.06 84 PRO A C 1
ATOM 643 O O . PRO A 1 84 ? 2.676 10.838 -7.549 1.00 93.06 84 PRO A O 1
ATOM 646 N N . PHE A 1 85 ? 4.145 9.217 -7.054 1.00 92.12 85 PHE A N 1
ATOM 647 C CA . PHE A 1 85 ? 4.643 9.726 -5.764 1.00 92.12 85 PHE A CA 1
ATOM 648 C C . PHE A 1 85 ? 3.646 9.790 -4.604 1.00 92.12 85 PHE A C 1
ATOM 650 O O . PHE A 1 85 ? 4.007 10.220 -3.509 1.00 92.12 85 PHE A O 1
ATOM 657 N N . LYS A 1 86 ? 2.430 9.274 -4.789 1.00 93.12 86 LYS A N 1
ATOM 658 C CA . LYS A 1 86 ? 1.527 8.982 -3.671 1.00 93.12 86 LYS A CA 1
ATOM 659 C C . LYS A 1 86 ? 2.111 7.884 -2.773 1.00 93.12 86 LYS A C 1
ATOM 661 O O . LYS A 1 86 ? 2.881 7.029 -3.225 1.00 93.12 86 LYS A O 1
ATOM 666 N N . GLN A 1 87 ? 1.725 7.904 -1.501 1.00 94.19 87 GLN A N 1
ATOM 667 C CA . GLN A 1 87 ? 2.111 6.901 -0.513 1.00 94.19 87 GLN A CA 1
ATOM 668 C C . GLN A 1 87 ? 0.880 6.331 0.191 1.00 94.19 87 GLN A C 1
ATOM 670 O O . GLN A 1 87 ? -0.107 7.042 0.375 1.00 94.19 87 GLN A O 1
ATOM 675 N N . ALA A 1 88 ? 0.964 5.064 0.577 1.00 94.38 88 ALA A N 1
ATOM 676 C CA . ALA A 1 88 ? -0.020 4.365 1.391 1.00 94.38 88 ALA A CA 1
ATOM 677 C C . ALA A 1 88 ? 0.664 3.832 2.652 1.00 94.38 88 ALA A C 1
ATOM 679 O O . ALA A 1 88 ? 1.806 3.370 2.593 1.00 94.38 88 ALA A O 1
ATOM 680 N N . GLU A 1 89 ? -0.026 3.915 3.782 1.00 94.31 89 GLU A N 1
ATOM 681 C CA . GLU A 1 89 ? 0.440 3.430 5.080 1.00 94.31 89 GLU A CA 1
ATOM 682 C C . GLU A 1 89 ? -0.597 2.467 5.627 1.00 94.31 89 GLU A C 1
ATOM 684 O O . GLU A 1 89 ? -1.782 2.792 5.658 1.00 94.31 89 GLU A O 1
ATOM 689 N N . PHE A 1 90 ? -0.148 1.276 6.008 1.00 94.75 90 PHE A N 1
ATOM 690 C CA . PHE A 1 90 ? -1.022 0.211 6.470 1.00 94.75 90 PHE A CA 1
ATOM 691 C C . PHE A 1 90 ? -0.284 -0.772 7.367 1.00 94.75 90 PHE A C 1
ATOM 693 O O . PHE A 1 90 ? 0.945 -0.791 7.460 1.00 94.75 90 PHE A O 1
ATOM 700 N N . GLN A 1 91 ? -1.056 -1.611 8.045 1.00 93.31 91 GLN A N 1
ATOM 701 C CA . GLN A 1 91 ? -0.544 -2.601 8.980 1.00 93.31 91 GLN A CA 1
ATOM 702 C C . GLN A 1 91 ? -0.613 -3.993 8.353 1.00 93.31 91 GLN A C 1
ATOM 704 O O . GLN A 1 91 ? -1.637 -4.386 7.792 1.00 93.31 91 GLN A O 1
ATOM 709 N N . ILE A 1 92 ? 0.484 -4.741 8.458 1.00 94.81 92 ILE A N 1
ATOM 710 C CA . ILE A 1 92 ? 0.552 -6.156 8.089 1.00 94.81 92 ILE A CA 1
ATOM 711 C C . ILE A 1 92 ? 0.636 -6.956 9.385 1.00 94.81 92 ILE A C 1
ATOM 713 O O . ILE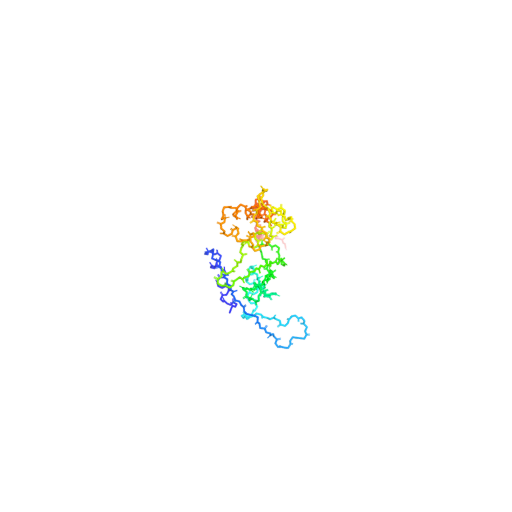 A 1 92 ? 1.648 -6.896 10.086 1.00 94.81 92 ILE A O 1
ATOM 717 N N . LEU A 1 93 ? -0.423 -7.694 9.700 1.00 93.50 93 LEU A N 1
ATOM 718 C CA . LEU A 1 93 ? -0.493 -8.565 10.870 1.00 93.50 93 LEU A CA 1
ATOM 719 C C . LEU A 1 93 ? 0.059 -9.948 10.524 1.00 93.50 93 LEU A C 1
ATOM 721 O O . LEU A 1 93 ? -0.224 -10.500 9.454 1.00 93.50 93 LEU A O 1
ATOM 725 N N . TYR A 1 94 ? 0.838 -10.529 11.434 1.00 92.75 94 TYR A N 1
ATOM 726 C CA . TYR A 1 94 ? 1.371 -11.874 11.237 1.00 92.75 94 TYR A CA 1
ATOM 727 C C . TYR A 1 94 ? 0.234 -12.905 11.216 1.00 92.75 94 TYR A C 1
ATOM 729 O O . TYR A 1 94 ? -0.712 -12.824 11.992 1.00 92.75 94 TYR A O 1
ATOM 737 N N . GLY A 1 95 ? 0.284 -13.847 10.271 1.00 91.06 95 GLY A N 1
ATOM 738 C CA . GLY A 1 95 ? -0.741 -14.888 10.107 1.00 91.06 95 GLY A CA 1
ATOM 739 C C . GLY A 1 95 ? -2.074 -14.437 9.489 1.00 91.06 95 GLY A C 1
ATOM 740 O O . GLY A 1 95 ? -2.826 -15.295 9.043 1.00 91.06 95 GLY A O 1
ATOM 741 N N . ARG A 1 96 ? -2.360 -13.127 9.399 1.00 88.56 96 ARG A N 1
ATOM 742 C CA . ARG A 1 96 ? -3.585 -12.593 8.758 1.00 88.56 96 ARG A CA 1
ATOM 743 C C . ARG A 1 96 ? -3.332 -11.816 7.464 1.00 88.56 96 ARG A C 1
ATOM 745 O O . ARG A 1 96 ? -4.190 -11.801 6.590 1.00 88.56 96 ARG A O 1
ATOM 752 N N . GLY A 1 97 ? -2.164 -11.191 7.313 1.00 92.19 97 GLY A N 1
ATOM 753 C CA . GLY A 1 97 ? -1.849 -10.354 6.153 1.00 92.19 97 GLY A CA 1
ATOM 754 C C . GLY A 1 97 ? -2.230 -8.885 6.360 1.00 92.19 97 GLY A C 1
ATOM 755 O O . GLY A 1 97 ? -2.071 -8.347 7.455 1.00 92.19 97 GLY A O 1
ATOM 756 N N . ILE A 1 98 ? -2.659 -8.207 5.291 1.00 93.94 98 ILE A N 1
ATOM 757 C CA . ILE A 1 98 ? -2.990 -6.773 5.327 1.00 93.94 98 ILE A CA 1
ATOM 758 C C . ILE A 1 98 ? -4.282 -6.561 6.121 1.00 93.94 98 ILE A C 1
ATOM 760 O O . ILE A 1 98 ? -5.307 -7.181 5.842 1.00 93.94 98 ILE A O 1
ATOM 764 N N . HIS A 1 99 ? -4.236 -5.661 7.100 1.00 91.00 99 HIS A N 1
ATOM 765 C CA . HIS A 1 99 ? -5.362 -5.373 7.981 1.00 91.00 99 HIS A CA 1
ATOM 766 C C . HIS A 1 99 ? -6.345 -4.367 7.353 1.00 91.00 99 HIS A C 1
ATOM 768 O O . HIS A 1 99 ? -6.355 -3.183 7.697 1.00 91.00 99 HIS A O 1
ATOM 774 N N . ARG A 1 100 ? -7.190 -4.864 6.439 1.00 91.31 100 ARG A N 1
ATOM 775 C CA . ARG A 1 100 ? -8.138 -4.059 5.645 1.00 91.31 100 ARG A CA 1
ATOM 776 C C . ARG A 1 100 ? -9.150 -3.288 6.497 1.00 91.31 100 ARG A C 1
ATOM 778 O O . ARG A 1 100 ? -9.395 -2.116 6.230 1.00 91.31 100 ARG A O 1
ATOM 785 N N . ALA A 1 101 ? -9.711 -3.905 7.539 1.00 91.62 101 ALA A N 1
ATOM 786 C CA . ALA A 1 101 ? -10.673 -3.241 8.425 1.00 91.62 101 ALA A CA 1
ATOM 787 C C . ALA A 1 101 ? -10.074 -2.000 9.108 1.00 91.62 101 ALA A C 1
ATOM 789 O O . ALA A 1 101 ? -10.715 -0.953 9.184 1.00 91.62 101 ALA A O 1
ATOM 790 N N . GLY A 1 102 ? -8.809 -2.080 9.530 1.00 92.19 102 GLY A N 1
ATOM 791 C CA . GLY A 1 102 ? -8.098 -0.937 10.095 1.00 92.19 102 GLY A CA 1
ATOM 792 C C . GLY A 1 102 ? -7.917 0.213 9.102 1.00 92.19 102 GLY A C 1
ATOM 793 O O . GLY A 1 102 ? -8.080 1.367 9.488 1.00 92.19 102 GLY A O 1
ATOM 794 N N . GLU A 1 103 ? -7.608 -0.087 7.838 1.00 93.25 103 GLU A N 1
ATOM 795 C CA . GLU A 1 103 ? -7.485 0.932 6.784 1.00 93.25 103 GLU A CA 1
ATOM 796 C C . GLU A 1 103 ? -8.830 1.609 6.494 1.00 93.25 103 GLU A C 1
ATOM 798 O O . GLU A 1 103 ? -8.888 2.829 6.345 1.00 93.25 103 GLU A O 1
ATOM 803 N N . ILE A 1 104 ? -9.918 0.832 6.455 1.00 92.94 104 ILE A N 1
ATOM 804 C CA . ILE A 1 104 ? -11.273 1.348 6.223 1.00 92.94 104 ILE A CA 1
ATOM 805 C C . ILE A 1 104 ? -11.679 2.320 7.336 1.00 92.94 104 ILE A C 1
ATOM 807 O O . ILE A 1 104 ? -12.197 3.392 7.031 1.00 92.94 104 ILE A O 1
ATOM 811 N N . ILE A 1 105 ? -11.402 2.001 8.606 1.00 92.81 105 ILE A N 1
ATOM 812 C CA . ILE A 1 105 ? -11.679 2.911 9.730 1.00 92.81 105 ILE A CA 1
ATOM 813 C C . ILE A 1 105 ? -10.849 4.191 9.628 1.00 92.81 105 ILE A C 1
ATOM 815 O O . ILE A 1 105 ? -11.401 5.284 9.750 1.00 92.81 105 ILE A O 1
ATOM 819 N N . ASP A 1 106 ? -9.540 4.080 9.391 1.00 91.88 106 ASP A N 1
ATOM 820 C CA . ASP A 1 106 ? -8.662 5.251 9.312 1.00 91.88 106 ASP A CA 1
ATOM 821 C C . ASP A 1 106 ? -9.088 6.199 8.182 1.00 91.88 106 ASP A C 1
ATOM 823 O O . ASP A 1 106 ? -9.168 7.417 8.371 1.00 91.88 106 ASP A O 1
ATOM 827 N N . LEU A 1 107 ? -9.390 5.642 7.005 1.00 92.75 107 LEU A N 1
ATOM 828 C CA . LEU A 1 107 ? -9.871 6.411 5.863 1.00 92.75 107 LEU A CA 1
ATOM 829 C C . LEU A 1 107 ? -11.280 6.953 6.103 1.00 92.75 107 LEU A C 1
ATOM 831 O O . LEU A 1 107 ? -11.530 8.115 5.794 1.00 92.75 107 LEU A O 1
ATOM 835 N N . GLY A 1 108 ? -12.171 6.160 6.696 1.00 92.44 108 GLY A N 1
ATOM 836 C CA . GLY A 1 108 ? -13.536 6.559 7.026 1.00 92.44 108 GLY A CA 1
ATOM 837 C C . GLY A 1 108 ? -13.579 7.740 7.991 1.00 92.44 108 GLY A C 1
ATOM 838 O O . GLY A 1 108 ? -14.330 8.684 7.760 1.00 92.44 108 GLY A O 1
ATOM 839 N N . VAL A 1 109 ? -12.718 7.752 9.011 1.00 93.06 109 VAL A N 1
ATOM 840 C CA . VAL A 1 109 ? -12.578 8.901 9.920 1.00 93.06 109 VAL A CA 1
ATOM 841 C C . VAL A 1 109 ? -11.994 10.106 9.195 1.00 93.06 109 VAL A C 1
ATOM 843 O O . VAL A 1 109 ? -12.473 11.223 9.369 1.00 93.06 109 VAL A O 1
ATOM 846 N N . LYS A 1 110 ? -10.984 9.899 8.342 1.00 91.44 110 LYS A N 1
ATOM 847 C CA . LYS A 1 110 ? -10.370 10.987 7.573 1.00 91.44 110 LYS A CA 1
ATOM 848 C C . LYS A 1 110 ? -11.347 11.649 6.592 1.00 91.44 110 LYS A C 1
ATOM 850 O O . LYS A 1 110 ? -11.228 12.847 6.367 1.00 91.44 110 LYS A O 1
ATOM 855 N N . GLN A 1 111 ? -12.271 10.884 6.009 1.00 91.50 111 GLN A N 1
ATOM 856 C CA . GLN A 1 111 ? -13.318 11.392 5.112 1.00 91.50 111 GLN A CA 1
ATOM 857 C C . GLN A 1 111 ? -14.585 11.857 5.852 1.00 91.50 111 GLN A C 1
ATOM 859 O O . GLN A 1 111 ? -15.534 12.287 5.210 1.00 91.50 111 GLN A O 1
ATOM 864 N N . GLY A 1 112 ? -14.642 11.752 7.185 1.00 89.44 112 GLY A N 1
ATOM 865 C CA . GLY A 1 112 ? -15.834 12.116 7.962 1.00 89.44 112 GLY A CA 1
ATOM 866 C C . GLY A 1 112 ? -17.030 11.170 7.784 1.00 89.44 112 GLY A C 1
ATOM 867 O O . GLY A 1 112 ? -18.140 11.516 8.167 1.00 89.44 112 GLY A O 1
ATOM 868 N N . ILE A 1 113 ? -16.821 9.978 7.215 1.00 90.62 113 ILE A N 1
ATOM 869 C CA . ILE A 1 113 ? -17.847 8.930 7.072 1.00 90.62 113 ILE A CA 1
ATOM 870 C C . ILE A 1 113 ? -18.067 8.209 8.409 1.00 90.62 113 ILE A C 1
ATOM 872 O O . ILE A 1 113 ? -19.183 7.809 8.729 1.00 90.62 113 ILE A O 1
ATOM 876 N N . VAL A 1 114 ? -16.990 8.032 9.178 1.00 91.94 114 VAL A N 1
ATOM 877 C CA . VAL A 1 114 ? -17.013 7.469 10.532 1.00 91.94 114 VAL A CA 1
ATOM 878 C C . VAL A 1 114 ? -16.724 8.596 11.513 1.00 91.94 114 VAL A C 1
ATOM 880 O O . VAL A 1 114 ? -15.704 9.278 11.411 1.00 91.94 114 VAL A O 1
ATOM 883 N N . GLU A 1 115 ? -17.605 8.784 12.485 1.00 92.00 115 GLU A N 1
ATOM 884 C CA . GLU A 1 115 ? -17.457 9.811 13.507 1.00 92.00 115 GLU A CA 1
ATOM 885 C C . GLU A 1 115 ? -16.566 9.308 14.642 1.00 92.00 115 GLU A C 1
ATOM 887 O O . GLU A 1 115 ? -16.700 8.177 15.115 1.00 92.00 115 GLU A O 1
ATOM 892 N N . LYS A 1 116 ? -15.659 10.167 15.113 1.00 93.25 116 LYS A N 1
ATOM 893 C CA . LYS A 1 116 ? -14.788 9.878 16.254 1.00 93.25 116 LYS A CA 1
ATOM 894 C C . LYS A 1 116 ? -15.056 10.868 17.383 1.00 93.25 116 LYS A C 1
ATOM 896 O O . LYS A 1 116 ? -14.645 12.024 17.312 1.00 93.25 116 LYS A O 1
ATOM 901 N N . SER A 1 117 ? -15.682 10.399 18.459 1.00 90.88 117 SER A N 1
ATOM 902 C CA . SER A 1 117 ? -15.935 11.177 19.677 1.00 90.88 117 SER A CA 1
ATOM 903 C C . SER A 1 117 ? -14.995 10.715 20.790 1.00 90.88 117 SER A C 1
ATOM 905 O O . SER A 1 117 ? -15.273 9.776 21.540 1.00 90.88 117 SER A O 1
ATOM 907 N N . GLY A 1 118 ? -13.828 11.357 20.876 1.00 89.88 118 GLY A N 1
ATOM 908 C CA . GLY A 1 118 ? -12.769 10.968 21.809 1.00 89.88 118 GLY A CA 1
ATOM 909 C C . GLY A 1 118 ? -12.203 9.584 21.476 1.00 89.88 118 GLY A C 1
ATOM 910 O O . GLY A 1 118 ? -11.540 9.406 20.452 1.00 89.88 118 GLY A O 1
ATOM 911 N N . ALA A 1 119 ? -12.452 8.607 22.352 1.00 90.38 119 ALA A N 1
ATOM 912 C CA . ALA A 1 119 ? -12.059 7.212 22.146 1.00 90.38 119 ALA A CA 1
ATOM 913 C C . ALA A 1 119 ? -13.130 6.373 21.426 1.00 90.38 119 ALA A C 1
ATOM 915 O O . ALA A 1 119 ? -12.843 5.238 21.052 1.00 90.38 119 ALA A O 1
ATOM 916 N N . TRP A 1 120 ? -14.343 6.895 21.241 1.00 92.12 120 TRP A N 1
ATOM 917 C CA . TRP A 1 120 ? -15.450 6.169 20.621 1.00 92.12 120 TRP A CA 1
ATOM 918 C C . TRP A 1 120 ? -15.520 6.422 19.123 1.00 92.12 120 TRP A C 1
ATOM 920 O O . TRP A 1 120 ? -15.348 7.555 18.674 1.00 92.12 120 TRP A O 1
ATOM 930 N N . TYR A 1 121 ? -15.801 5.359 18.376 1.00 93.88 121 TYR A N 1
ATOM 931 C CA . TYR A 1 121 ? -16.087 5.409 16.951 1.00 93.88 121 TYR A CA 1
ATOM 932 C C . TYR A 1 121 ? -17.572 5.110 16.740 1.00 93.88 121 TYR A C 1
ATOM 934 O O . TYR A 1 121 ? -18.116 4.182 17.354 1.00 93.88 121 TYR A O 1
ATOM 942 N N . SER A 1 122 ? -18.207 5.882 15.864 1.00 93.00 122 SER A N 1
ATOM 943 C CA . SER A 1 122 ? -19.622 5.759 15.523 1.00 93.00 122 SER A CA 1
ATOM 944 C C . SER A 1 122 ? -19.818 5.800 14.011 1.00 93.00 122 SER A C 1
ATOM 946 O O . SER A 1 122 ? -19.118 6.518 13.299 1.00 93.00 122 SER A O 1
ATOM 948 N N . TYR A 1 123 ? -20.793 5.045 13.522 1.00 91.06 123 TYR A N 1
ATOM 949 C CA . TYR A 1 123 ? -21.208 5.036 12.126 1.00 91.06 123 TYR A CA 1
ATOM 950 C C . TYR A 1 123 ? -22.729 5.164 12.055 1.00 91.06 123 TYR A C 1
ATOM 952 O O . TYR A 1 123 ? -23.432 4.411 12.724 1.00 91.06 123 TYR A O 1
ATOM 960 N N . ASN A 1 124 ? -23.240 6.142 11.298 1.00 86.81 124 ASN A N 1
ATOM 961 C CA . ASN A 1 124 ? -24.678 6.427 11.170 1.00 86.81 124 ASN A CA 1
ATOM 962 C C . ASN A 1 124 ? -25.424 6.494 12.529 1.00 86.81 124 ASN A C 1
ATOM 964 O O . ASN A 1 124 ? -26.538 5.996 12.671 1.00 86.81 124 ASN A O 1
ATOM 968 N N . GLY A 1 125 ? -24.793 7.072 13.559 1.00 85.06 125 GLY A N 1
ATOM 969 C CA . GLY A 1 125 ? -25.350 7.170 14.916 1.00 85.06 125 GLY A CA 1
ATOM 970 C C . GLY A 1 125 ? -25.223 5.906 15.784 1.00 85.06 125 GLY A C 1
ATOM 971 O O . GLY A 1 125 ? -25.421 5.986 16.997 1.00 85.06 125 GLY A O 1
ATOM 972 N N . GLN A 1 126 ? -24.829 4.760 15.221 1.00 88.50 126 GLN A N 1
ATOM 973 C CA . GLN A 1 126 ? -24.531 3.542 15.974 1.00 88.50 126 GLN A CA 1
ATOM 974 C C . GLN A 1 126 ? -23.075 3.542 16.450 1.00 88.50 126 GLN A C 1
ATOM 976 O O . GLN A 1 126 ? -22.152 3.826 15.688 1.00 88.50 126 GLN A O 1
ATOM 981 N N . ARG A 1 127 ? -22.843 3.183 17.716 1.00 89.88 127 ARG A N 1
ATOM 982 C CA . ARG A 1 127 ? -21.484 3.019 18.251 1.00 89.88 127 ARG A CA 1
ATOM 983 C C . ARG A 1 127 ? -20.891 1.701 17.760 1.00 89.88 127 ARG A C 1
ATOM 985 O O . ARG A 1 127 ? -21.408 0.646 18.106 1.00 89.88 127 ARG A O 1
ATOM 992 N N . ILE A 1 128 ? -19.795 1.780 17.007 1.00 89.06 128 ILE A N 1
ATOM 993 C CA . ILE A 1 128 ? -19.109 0.610 16.433 1.00 89.06 128 ILE A CA 1
ATOM 994 C C . ILE A 1 128 ? -18.004 0.067 17.347 1.00 89.06 128 ILE A C 1
ATOM 996 O O . ILE A 1 128 ? -17.651 -1.102 17.272 1.00 89.06 128 ILE A O 1
ATOM 1000 N N . GLY A 1 129 ? -17.449 0.894 18.240 1.00 90.69 129 GLY A N 1
ATOM 1001 C CA . GLY A 1 129 ? -16.480 0.419 19.224 1.00 90.69 129 GLY A CA 1
ATOM 1002 C C . GLY A 1 129 ? -15.695 1.517 19.935 1.00 90.69 129 GLY A C 1
ATOM 1003 O O . GLY A 1 129 ? -15.618 2.663 19.485 1.00 90.69 129 GLY A O 1
ATOM 1004 N N . GLN A 1 130 ? -15.085 1.146 21.062 1.00 91.50 130 GLN A N 1
ATOM 1005 C CA . GLN A 1 130 ? -14.131 1.986 21.782 1.00 91.50 130 GLN A CA 1
ATOM 1006 C C . GLN A 1 130 ? -12.707 1.651 21.334 1.00 91.50 130 GLN A C 1
ATOM 1008 O O . GLN A 1 130 ? -12.219 0.542 21.544 1.00 91.50 130 GLN A O 1
ATOM 1013 N N . GLY A 1 131 ? -12.017 2.628 20.757 1.00 90.12 131 GLY A N 1
ATOM 1014 C CA . GLY A 1 131 ? -10.672 2.471 20.228 1.00 90.12 131 GLY A CA 1
ATOM 1015 C C . GLY A 1 131 ? -10.648 1.854 18.829 1.00 90.12 131 GLY A C 1
ATOM 1016 O O . GLY A 1 131 ? -11.571 1.169 18.392 1.00 90.12 131 GLY A O 1
ATOM 1017 N N . ARG A 1 132 ? -9.539 2.095 18.122 1.00 88.44 132 ARG A N 1
ATOM 1018 C CA . ARG A 1 132 ? -9.348 1.663 16.730 1.00 88.44 132 ARG A CA 1
ATOM 1019 C C . ARG A 1 132 ? -9.450 0.145 16.573 1.00 88.44 132 ARG A C 1
ATOM 1021 O O . ARG A 1 132 ? -10.009 -0.327 15.594 1.00 88.44 132 ARG A O 1
ATOM 1028 N N . ARG A 1 133 ? -8.897 -0.608 17.528 1.00 87.75 133 ARG A N 1
ATOM 1029 C CA . ARG A 1 133 ? -8.865 -2.074 17.477 1.00 87.75 133 ARG A CA 1
ATOM 1030 C C . ARG A 1 133 ? -10.268 -2.668 17.513 1.00 87.75 133 ARG A C 1
ATOM 1032 O O . ARG A 1 133 ? -10.605 -3.432 16.626 1.00 87.75 133 ARG A O 1
ATOM 1039 N N . ASN A 1 134 ? -11.085 -2.270 18.487 1.00 90.38 134 ASN A N 1
ATOM 1040 C CA . ASN A 1 134 ? -12.438 -2.806 18.629 1.00 90.38 134 ASN A CA 1
ATOM 1041 C C . ASN A 1 134 ? -13.336 -2.389 17.460 1.00 90.38 134 ASN A C 1
ATOM 1043 O O . ASN A 1 134 ? -14.111 -3.205 16.980 1.00 90.38 134 ASN A O 1
ATOM 1047 N N . ALA A 1 135 ? -13.181 -1.160 16.954 1.00 91.38 135 ALA A N 1
ATOM 1048 C CA . ALA A 1 135 ? -13.883 -0.725 15.748 1.00 91.38 135 ALA A CA 1
ATOM 1049 C C . ALA A 1 135 ? -13.491 -1.558 14.511 1.00 91.38 135 ALA A C 1
ATOM 1051 O O . ALA A 1 135 ? -14.347 -1.880 13.693 1.00 91.38 135 ALA A O 1
ATOM 1052 N N . ALA A 1 136 ? -12.215 -1.938 14.378 1.00 90.38 136 ALA A N 1
ATOM 1053 C CA . ALA A 1 136 ? -11.771 -2.821 13.301 1.00 90.38 136 ALA A CA 1
ATOM 1054 C C . ALA A 1 136 ? -12.304 -4.255 13.468 1.00 90.38 136 ALA A C 1
ATOM 1056 O O . ALA A 1 136 ? -12.764 -4.827 12.487 1.00 90.38 136 ALA A O 1
ATOM 1057 N N . THR A 1 137 ? -12.316 -4.801 14.691 1.00 90.88 137 THR A N 1
ATOM 1058 C CA . THR A 1 137 ? -12.919 -6.115 14.975 1.00 90.88 137 THR A CA 1
ATOM 1059 C C . THR A 1 137 ? -14.403 -6.137 14.609 1.00 90.88 137 THR A C 1
ATOM 1061 O O . THR A 1 137 ? -14.847 -7.067 13.949 1.00 90.88 137 THR A O 1
ATOM 1064 N N . PHE A 1 138 ? -15.148 -5.082 14.952 1.00 92.25 138 PHE A N 1
ATOM 1065 C CA . PHE A 1 138 ? -16.557 -4.955 14.577 1.00 92.25 138 PHE A CA 1
ATOM 1066 C C . PHE A 1 138 ? -16.760 -5.002 13.053 1.00 92.25 138 PHE A C 1
ATOM 1068 O O . PHE A 1 138 ? -17.660 -5.681 12.579 1.00 92.25 138 PHE A O 1
ATOM 1075 N N . LEU A 1 139 ? -15.902 -4.341 12.265 1.00 89.44 139 LEU A N 1
ATOM 1076 C CA . LEU A 1 139 ? -15.972 -4.421 10.797 1.00 89.44 139 LEU A CA 1
ATOM 1077 C C . LEU A 1 139 ? -15.535 -5.778 10.225 1.00 89.44 139 LEU A C 1
ATOM 1079 O O . LEU A 1 139 ? -15.902 -6.109 9.098 1.00 89.44 139 LEU A O 1
ATOM 1083 N N . ASP A 1 140 ? -14.708 -6.535 10.943 1.00 88.69 140 ASP A N 1
ATOM 1084 C CA . ASP A 1 140 ? -14.367 -7.903 10.552 1.00 88.69 140 ASP A CA 1
ATOM 1085 C C . ASP A 1 140 ? -15.543 -8.865 10.785 1.00 88.69 140 ASP A C 1
ATOM 1087 O O . ASP A 1 140 ? -15.705 -9.803 10.006 1.00 88.69 140 ASP A O 1
ATOM 1091 N N . GLU A 1 141 ? -16.363 -8.616 11.810 1.00 90.06 141 GLU A N 1
ATOM 1092 C CA . GLU A 1 141 ? -17.576 -9.383 12.125 1.00 90.06 141 GLU A CA 1
ATOM 1093 C C . GLU A 1 141 ? -18.761 -8.985 11.225 1.00 90.06 141 GLU A C 1
ATOM 1095 O O . GLU A 1 141 ? -19.446 -9.852 10.684 1.00 90.06 141 GLU A O 1
ATOM 1100 N N . GLU A 1 142 ? -18.963 -7.684 10.996 1.00 90.19 142 GLU A N 1
ATOM 1101 C CA . GLU A 1 142 ? -20.068 -7.135 10.201 1.00 90.19 142 GLU A CA 1
ATOM 1102 C C . GLU A 1 142 ? -19.625 -6.743 8.784 1.00 90.19 142 GLU A C 1
ATOM 1104 O O . GLU A 1 142 ? -19.393 -5.573 8.449 1.00 90.19 142 GLU A O 1
ATOM 1109 N N . GLU A 1 143 ? -19.536 -7.743 7.903 1.00 88.56 143 GLU A N 1
ATOM 1110 C CA . GLU A 1 143 ? -19.079 -7.557 6.520 1.00 88.56 143 GLU A CA 1
ATOM 1111 C C . GLU A 1 143 ? -19.970 -6.602 5.700 1.00 88.56 143 GLU A C 1
ATOM 1113 O O . GLU A 1 143 ? -19.461 -5.876 4.840 1.00 88.56 143 GLU A O 1
ATOM 1118 N N . GLY A 1 144 ? -21.276 -6.544 5.991 1.00 90.75 144 GLY A N 1
ATOM 1119 C CA . GLY A 1 144 ? -22.211 -5.635 5.317 1.00 90.75 144 GLY A CA 1
ATOM 1120 C C . GLY A 1 144 ? -21.857 -4.164 5.545 1.00 90.75 144 GLY A C 1
ATOM 1121 O O . GLY A 1 144 ? -21.692 -3.403 4.588 1.0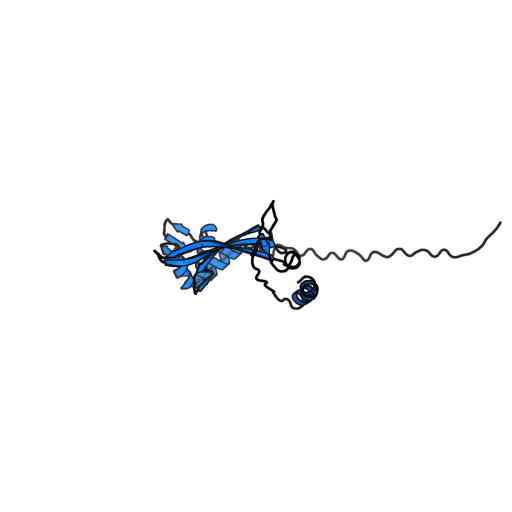0 90.75 144 GLY A O 1
ATOM 1122 N N . VAL A 1 145 ? -21.635 -3.788 6.808 1.00 89.12 145 VAL A N 1
ATOM 1123 C CA . VAL A 1 145 ? -21.233 -2.425 7.193 1.00 89.12 145 VAL A CA 1
ATOM 1124 C C . VAL A 1 145 ? -19.844 -2.098 6.645 1.00 89.12 145 VAL A C 1
ATOM 1126 O O . VAL A 1 145 ? -19.612 -1.003 6.129 1.00 89.12 145 VAL A O 1
ATOM 1129 N N . ARG A 1 146 ? -18.914 -3.063 6.681 1.00 90.69 146 ARG A N 1
ATOM 1130 C CA . ARG A 1 146 ? -17.576 -2.901 6.097 1.00 90.69 146 ARG A CA 1
ATOM 1131 C C . ARG A 1 146 ? -17.640 -2.546 4.614 1.00 90.69 146 ARG A C 1
ATOM 1133 O O . ARG A 1 146 ? -16.959 -1.612 4.186 1.00 90.69 146 ARG A O 1
ATOM 1140 N N . HIS A 1 147 ? -18.437 -3.277 3.836 1.00 92.62 147 HIS A N 1
ATOM 1141 C CA . HIS A 1 147 ? -18.562 -3.050 2.398 1.00 92.62 147 HIS A CA 1
ATOM 1142 C C . HIS A 1 147 ? -19.217 -1.697 2.087 1.00 92.62 147 HIS A C 1
ATOM 1144 O O . HIS A 1 147 ? -18.799 -1.008 1.152 1.00 92.62 147 HIS A O 1
ATOM 1150 N N . GLU A 1 148 ? -20.213 -1.287 2.873 1.00 92.31 148 GLU A N 1
ATOM 1151 C CA . GLU A 1 148 ? -20.865 0.016 2.728 1.00 92.31 148 GLU A CA 1
ATOM 1152 C C . GLU A 1 148 ? -19.871 1.168 2.937 1.00 92.31 148 GLU A C 1
ATOM 1154 O O . GLU A 1 148 ? -19.719 2.029 2.063 1.00 92.31 148 GLU A O 1
ATOM 1159 N N . ILE A 1 149 ? -19.136 1.154 4.055 1.00 90.75 149 ILE A N 1
ATOM 1160 C CA . ILE A 1 149 ? -18.129 2.179 4.359 1.00 90.75 149 ILE A CA 1
ATOM 1161 C C . ILE A 1 149 ? -17.043 2.182 3.286 1.00 90.75 149 ILE A C 1
ATOM 1163 O O . ILE A 1 149 ? -16.680 3.245 2.785 1.00 90.75 149 ILE A O 1
ATOM 1167 N N . GLU A 1 150 ? -16.544 1.011 2.887 1.00 92.06 150 GLU A N 1
ATOM 1168 C CA . GLU A 1 150 ? -15.526 0.914 1.845 1.00 92.06 150 GLU A CA 1
ATOM 1169 C C . GLU A 1 150 ? -16.003 1.502 0.511 1.00 92.06 150 GLU A C 1
ATOM 1171 O O . GLU A 1 150 ? -15.248 2.216 -0.151 1.00 92.06 150 GLU A O 1
ATOM 1176 N N . THR A 1 151 ? -17.247 1.229 0.119 1.00 92.56 151 THR A N 1
ATOM 1177 C CA . THR A 1 151 ? -17.824 1.747 -1.127 1.00 92.56 151 THR A CA 1
ATOM 1178 C C . THR A 1 151 ? -17.900 3.270 -1.094 1.00 92.56 151 THR A C 1
ATOM 1180 O O . THR A 1 151 ? -17.465 3.924 -2.042 1.00 92.56 151 THR A O 1
ATOM 1183 N N . ARG A 1 152 ? -18.360 3.846 0.022 1.00 90.38 152 ARG A N 1
ATOM 1184 C CA . ARG A 1 152 ? -18.414 5.304 0.209 1.00 90.38 152 ARG A CA 1
ATOM 1185 C C . ARG A 1 152 ? -17.022 5.937 0.205 1.00 90.38 152 ARG A C 1
ATOM 1187 O O . ARG A 1 152 ? -16.807 6.936 -0.470 1.00 90.38 152 ARG A O 1
ATOM 1194 N N . VAL A 1 153 ? -16.055 5.325 0.892 1.00 92.19 153 VAL A N 1
ATOM 1195 C CA . VAL A 1 153 ? -14.655 5.783 0.902 1.00 92.19 153 VAL A CA 1
ATOM 1196 C C . VAL A 1 153 ? -14.055 5.754 -0.506 1.00 92.19 153 VAL A C 1
ATOM 1198 O O . VAL A 1 153 ? -13.342 6.678 -0.896 1.00 92.19 153 VAL A O 1
ATOM 1201 N N . ARG A 1 154 ? -14.326 4.699 -1.283 1.00 91.31 154 ARG A N 1
ATOM 1202 C CA . ARG A 1 154 ? -13.848 4.572 -2.666 1.00 91.31 154 ARG A CA 1
ATOM 1203 C C . ARG A 1 154 ? -14.468 5.618 -3.584 1.00 91.31 154 ARG A C 1
ATOM 1205 O O . ARG A 1 154 ? -13.730 6.156 -4.399 1.00 91.31 154 ARG A O 1
ATOM 1212 N N . ALA A 1 155 ? -15.762 5.896 -3.444 1.00 90.12 155 ALA A N 1
ATOM 1213 C CA . ALA A 1 155 ? -16.450 6.917 -4.230 1.00 90.12 155 ALA A CA 1
ATOM 1214 C C . ALA A 1 155 ? -15.863 8.319 -3.998 1.00 90.12 155 ALA A C 1
ATOM 1216 O O . ALA A 1 155 ? -15.685 9.070 -4.945 1.00 90.12 155 ALA A O 1
ATOM 1217 N N . GLU A 1 156 ? -15.484 8.643 -2.759 1.00 88.12 156 GLU A N 1
ATOM 1218 C CA . GLU A 1 156 ? -14.901 9.951 -2.432 1.00 88.12 156 GLU A CA 1
ATOM 1219 C C . GLU A 1 156 ? -13.442 10.093 -2.913 1.00 88.12 156 GLU A C 1
ATOM 1221 O O . GLU A 1 156 ? -12.998 11.162 -3.330 1.00 88.12 156 GLU A O 1
ATOM 1226 N N . LEU A 1 157 ? -12.654 9.013 -2.824 1.00 87.38 157 LEU A N 1
ATOM 1227 C CA . LEU A 1 157 ? -11.196 9.073 -3.005 1.00 87.38 157 LEU A CA 1
ATOM 1228 C C . LEU A 1 157 ? -10.694 8.632 -4.381 1.00 87.38 157 LEU A C 1
ATOM 1230 O O . LEU A 1 157 ? -9.555 8.958 -4.745 1.00 87.38 157 LEU A O 1
ATOM 1234 N N . LEU A 1 158 ? -11.473 7.845 -5.122 1.00 86.56 158 LEU A N 1
ATOM 1235 C CA . LEU A 1 158 ?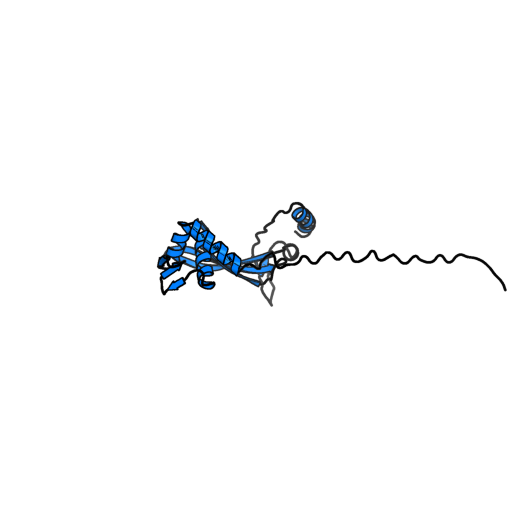 -11.114 7.432 -6.473 1.00 86.56 158 LEU A CA 1
ATOM 1236 C C . LEU A 1 158 ? -11.740 8.405 -7.475 1.00 86.56 158 LEU A C 1
ATOM 1238 O O . LEU A 1 158 ? -12.920 8.705 -7.359 1.00 86.56 158 LEU A O 1
ATOM 1242 N N . PRO A 1 159 ? -10.979 8.891 -8.471 1.00 75.06 159 PRO A N 1
ATOM 1243 C CA . PRO A 1 159 ? -11.565 9.696 -9.531 1.00 75.06 159 PRO A CA 1
ATOM 1244 C C . PRO A 1 159 ? -12.627 8.876 -10.272 1.00 75.06 159 PRO A C 1
ATOM 1246 O O . PRO A 1 159 ? -12.368 7.717 -10.620 1.00 75.06 159 PRO A O 1
ATOM 1249 N N . ASP A 1 160 ? -13.790 9.484 -10.523 1.00 66.00 160 ASP A N 1
ATOM 1250 C CA . ASP A 1 160 ? -14.842 8.892 -11.346 1.00 66.00 160 ASP A CA 1
ATOM 1251 C C . ASP A 1 160 ? -14.243 8.456 -12.681 1.00 66.00 160 ASP A C 1
ATOM 1253 O O . ASP A 1 160 ? -13.718 9.267 -13.448 1.00 66.00 160 ASP A O 1
ATOM 1257 N N . ARG A 1 161 ? -14.335 7.157 -12.978 1.00 57.50 161 ARG A N 1
ATOM 1258 C CA . ARG A 1 161 ? -13.949 6.628 -14.293 1.00 57.50 161 ARG A CA 1
ATOM 1259 C C . ARG A 1 161 ? -14.789 7.220 -15.430 1.00 57.50 161 ARG A C 1
ATOM 1261 O O . ARG A 1 161 ? -14.388 7.092 -16.576 1.00 57.50 161 ARG A O 1
ATOM 1268 N N . GLU A 1 162 ? -15.905 7.876 -15.115 1.00 49.19 162 GLU A N 1
ATOM 1269 C CA . GLU A 1 162 ? -16.874 8.412 -16.077 1.00 49.19 162 GLU A CA 1
ATOM 1270 C C . GLU A 1 162 ? -16.595 9.856 -16.521 1.00 49.19 162 GLU A C 1
ATOM 1272 O O . GLU A 1 162 ? -17.290 10.362 -17.393 1.00 49.19 162 GLU A O 1
ATOM 1277 N N . ARG A 1 163 ? -15.570 10.534 -15.981 1.00 45.12 163 ARG A N 1
ATOM 1278 C CA . ARG A 1 163 ? -15.201 11.903 -16.402 1.00 45.12 163 ARG A CA 1
ATOM 1279 C C . ARG A 1 163 ? -13.907 11.970 -17.217 1.00 45.12 163 ARG A C 1
ATOM 1281 O O . ARG A 1 163 ? -13.190 12.967 -17.183 1.00 45.12 163 ARG A O 1
ATOM 1288 N N . GLY A 1 164 ? -13.596 10.886 -17.916 1.00 42.62 164 GLY A N 1
ATOM 1289 C CA . GLY A 1 164 ? -12.750 10.920 -19.097 1.00 42.62 164 GLY A CA 1
ATOM 1290 C C . GLY A 1 164 ? -13.660 10.695 -20.287 1.00 42.62 164 GLY A C 1
ATOM 1291 O O . GLY A 1 164 ? -13.970 9.550 -20.590 1.00 42.62 164 GLY A O 1
ATOM 1292 N N . GLU A 1 165 ? -14.110 11.776 -20.925 1.00 38.03 165 GLU A N 1
ATOM 1293 C CA . GLU A 1 165 ? -14.431 11.699 -22.346 1.00 38.03 165 GLU A CA 1
ATOM 1294 C C . GLU A 1 165 ? -13.230 11.017 -23.003 1.00 38.03 165 GLU A C 1
ATOM 1296 O O . GLU A 1 165 ? -12.090 11.481 -22.865 1.00 38.03 165 GLU A O 1
ATOM 1301 N N . ASP A 1 166 ? -13.469 9.866 -23.631 1.00 38.75 166 ASP A N 1
ATOM 1302 C CA . ASP A 1 166 ? -12.557 9.366 -24.642 1.00 38.75 166 ASP A CA 1
ATOM 1303 C C . ASP A 1 166 ? -12.246 10.568 -25.545 1.00 38.75 166 ASP A C 1
ATOM 1305 O O . ASP A 1 166 ? -13.187 11.199 -26.037 1.00 38.75 166 ASP A O 1
ATOM 1309 N N . PRO A 1 167 ? -10.974 10.955 -25.754 1.00 39.97 167 PRO A N 1
ATOM 1310 C CA . PRO A 1 167 ? -10.697 11.759 -26.920 1.00 39.97 167 PRO A CA 1
ATOM 1311 C C . PRO A 1 167 ? -11.172 10.888 -28.073 1.00 39.97 167 PRO A C 1
ATOM 1313 O O . PRO A 1 167 ? -10.596 9.823 -28.307 1.00 39.97 167 PRO A O 1
ATOM 1316 N N . GLU A 1 168 ? -12.267 11.303 -28.715 1.00 38.34 168 GLU A N 1
ATOM 1317 C CA . GLU A 1 168 ? -12.638 10.824 -30.032 1.00 38.34 168 GLU A CA 1
ATOM 1318 C C . GLU A 1 168 ? -11.330 10.699 -30.807 1.00 38.34 168 GLU A C 1
ATOM 1320 O O . GLU A 1 168 ? -10.590 11.681 -30.947 1.00 38.34 168 GLU A O 1
ATOM 1325 N N . ASP A 1 169 ? -11.004 9.474 -31.224 1.00 39.25 169 ASP A N 1
ATOM 1326 C CA . ASP A 1 169 ? -10.001 9.230 -32.245 1.00 39.25 169 ASP A CA 1
ATOM 1327 C C . ASP A 1 169 ? -10.482 10.012 -33.468 1.00 39.25 169 ASP A C 1
ATOM 1329 O O . ASP A 1 169 ? -11.261 9.537 -34.297 1.00 39.25 169 ASP A O 1
ATOM 1333 N N . GLY A 1 170 ? -10.069 11.277 -33.518 1.00 35.25 170 GLY A N 1
ATOM 1334 C CA . GLY A 1 170 ? -10.248 12.164 -34.634 1.00 35.25 170 GLY A CA 1
ATOM 1335 C C . GLY A 1 170 ? -9.524 11.514 -35.788 1.00 35.25 170 GLY A C 1
ATOM 1336 O O . GLY A 1 170 ? -8.301 11.591 -35.900 1.00 35.25 170 GLY A O 1
ATOM 1337 N N . ALA A 1 171 ? -10.309 10.853 -36.631 1.00 43.69 171 ALA A N 1
ATOM 1338 C CA . ALA A 1 171 ? -9.964 10.498 -37.985 1.00 43.69 171 ALA A CA 1
ATOM 1339 C C . ALA A 1 171 ? -9.544 11.778 -38.722 1.00 43.69 171 ALA A C 1
ATOM 1341 O O . ALA A 1 171 ? -10.336 12.432 -39.394 1.00 43.69 171 ALA A O 1
ATOM 1342 N N . ALA A 1 172 ? -8.281 12.159 -38.569 1.00 37.06 172 ALA A N 1
ATOM 1343 C CA . ALA A 1 172 ? -7.647 13.212 -39.332 1.00 37.06 172 ALA A CA 1
ATOM 1344 C C . ALA A 1 172 ? -6.826 12.562 -40.445 1.00 37.06 172 ALA A C 1
ATOM 1346 O O . ALA A 1 172 ? -5.649 12.260 -40.285 1.00 37.06 172 ALA A O 1
ATOM 1347 N N . GLY A 1 173 ? -7.524 12.344 -41.559 1.00 33.31 173 GLY A N 1
ATOM 1348 C CA . GLY A 1 173 ? -7.033 12.633 -42.902 1.00 33.31 173 GLY A CA 1
ATOM 1349 C C . GLY A 1 173 ? -5.793 11.882 -43.369 1.00 33.31 173 GLY A C 1
ATOM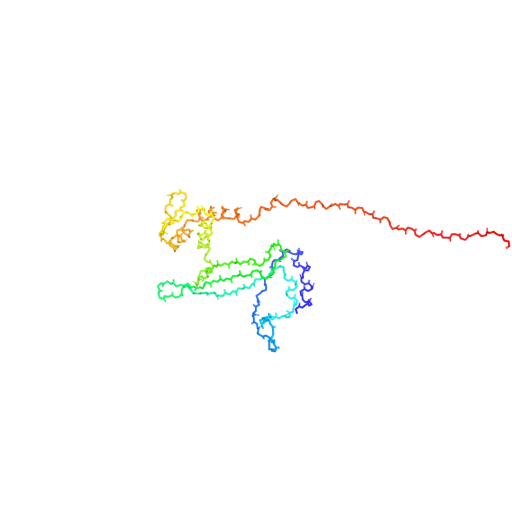 1350 O O . GLY A 1 173 ? -4.664 12.292 -43.119 1.00 33.31 173 GLY A O 1
ATOM 1351 N N . ASP A 1 174 ? -6.045 10.867 -44.192 1.00 37.47 174 ASP A N 1
ATOM 1352 C CA . ASP A 1 174 ? -5.188 10.483 -45.311 1.00 37.47 174 ASP A CA 1
ATOM 1353 C C . ASP A 1 174 ? -4.615 11.737 -46.005 1.00 37.47 174 ASP A C 1
ATOM 1355 O O . ASP A 1 174 ? -5.335 12.502 -46.651 1.00 37.47 174 ASP A O 1
ATOM 1359 N N . ALA A 1 175 ? -3.323 11.997 -45.806 1.00 36.53 175 ALA A N 1
ATOM 1360 C CA . ALA A 1 175 ? -2.607 13.039 -46.523 1.00 36.53 175 ALA A CA 1
ATOM 1361 C C . ALA A 1 175 ? -2.113 12.434 -47.847 1.00 36.53 175 ALA A C 1
ATOM 1363 O O . ALA A 1 175 ? -1.290 11.512 -47.819 1.00 36.53 175 ALA A O 1
ATOM 1364 N N . PRO A 1 176 ? -2.566 12.925 -49.016 1.00 40.38 176 PRO A N 1
ATOM 1365 C CA . PRO A 1 176 ? -2.155 12.353 -50.284 1.00 40.38 176 PRO A CA 1
ATOM 1366 C C . PRO A 1 176 ? -0.665 12.626 -50.495 1.00 40.38 176 PRO A C 1
ATOM 1368 O O . PRO A 1 176 ? -0.188 13.759 -50.418 1.00 40.38 176 PRO A O 1
ATOM 1371 N N . THR A 1 177 ? 0.078 11.557 -50.770 1.00 43.56 177 THR A N 1
ATOM 1372 C CA . THR A 1 177 ? 1.483 11.613 -51.179 1.00 43.56 177 THR A CA 1
ATOM 1373 C C . THR A 1 177 ? 1.631 12.552 -52.386 1.00 43.56 177 THR A C 1
ATOM 1375 O O . THR A 1 177 ? 0.889 12.385 -53.361 1.00 43.56 177 THR A O 1
ATOM 1378 N N . PRO A 1 178 ? 2.568 13.519 -52.392 1.00 37.50 178 PRO A N 1
ATOM 1379 C CA . PRO A 1 178 ? 2.780 14.343 -53.571 1.00 37.50 178 PRO A CA 1
ATOM 1380 C C . PRO A 1 178 ? 3.306 13.457 -54.708 1.00 37.50 178 PRO A C 1
ATOM 1382 O O . PRO A 1 178 ? 4.390 12.879 -54.625 1.00 37.50 178 PRO A O 1
ATOM 1385 N N . ARG A 1 179 ? 2.504 13.331 -55.773 1.00 36.97 179 ARG A N 1
ATOM 1386 C CA . ARG A 1 179 ? 2.918 12.714 -57.036 1.00 36.97 179 ARG A CA 1
ATOM 1387 C C . ARG A 1 179 ? 4.072 13.532 -57.605 1.00 36.97 179 ARG A C 1
ATOM 1389 O O . ARG A 1 179 ? 3.901 14.702 -57.935 1.00 36.97 179 ARG A O 1
ATOM 1396 N N . ILE A 1 180 ? 5.229 12.896 -57.742 1.00 38.78 180 ILE A N 1
ATOM 1397 C CA . ILE A 1 180 ? 6.336 13.404 -58.549 1.00 38.78 180 ILE A CA 1
ATOM 1398 C C . ILE A 1 180 ? 5.798 13.549 -59.977 1.00 38.78 180 ILE A C 1
ATOM 1400 O O . ILE A 1 180 ? 5.405 12.561 -60.599 1.00 38.78 180 ILE A O 1
ATOM 1404 N N . ALA A 1 181 ? 5.706 14.786 -60.462 1.00 37.31 181 ALA A N 1
ATOM 1405 C CA . ALA A 1 181 ? 5.323 15.065 -61.835 1.00 37.31 181 ALA A CA 1
ATOM 1406 C C . ALA A 1 181 ? 6.401 14.499 -62.766 1.00 37.31 181 ALA A C 1
ATOM 1408 O O . ALA A 1 181 ? 7.573 14.866 -62.681 1.00 37.31 181 ALA A O 1
ATOM 1409 N N . ALA A 1 182 ? 5.989 13.579 -63.634 1.00 39.47 182 ALA A N 1
ATOM 1410 C CA . ALA A 1 182 ? 6.789 13.111 -64.747 1.00 39.47 182 ALA A CA 1
ATOM 1411 C C . ALA A 1 182 ? 7.127 14.304 -65.653 1.00 39.47 182 ALA A C 1
ATOM 1413 O O . ALA A 1 182 ? 6.231 14.939 -66.205 1.00 39.47 182 ALA A O 1
ATOM 1414 N N . VAL A 1 183 ? 8.415 14.604 -65.808 1.00 40.59 183 VAL A N 1
ATOM 1415 C CA . VAL A 1 183 ? 8.891 15.443 -66.909 1.00 40.59 183 VAL A CA 1
ATOM 1416 C C . VAL A 1 183 ? 8.944 14.541 -68.136 1.00 40.59 183 VAL A C 1
ATOM 1418 O O . VAL A 1 183 ? 9.833 13.703 -68.268 1.00 40.59 183 VAL A O 1
ATOM 1421 N N . SER A 1 184 ? 7.923 14.658 -68.982 1.00 40.84 184 SER A N 1
ATOM 1422 C CA . SER A 1 184 ? 7.892 14.074 -70.316 1.00 40.84 184 SER A CA 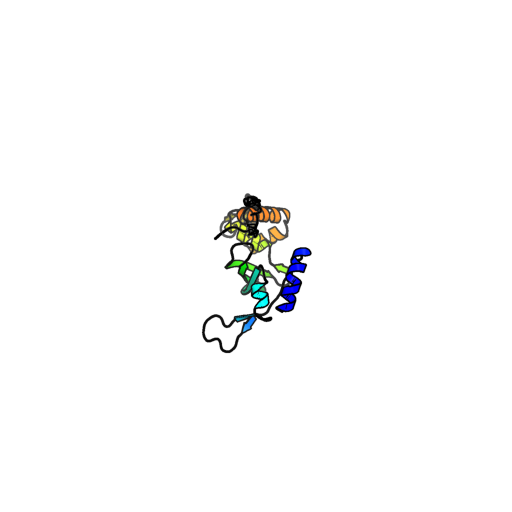1
ATOM 1423 C C . SER A 1 184 ? 8.800 14.874 -71.244 1.00 40.84 184 SER A C 1
ATOM 1425 O O . SER A 1 184 ? 8.635 16.082 -71.404 1.00 40.84 184 SER A O 1
ATOM 1427 N N . ASP A 1 185 ? 9.730 14.156 -71.847 1.00 43.06 185 ASP A N 1
ATOM 1428 C CA . ASP A 1 185 ? 10.557 14.546 -72.979 1.00 43.06 185 ASP A CA 1
ATOM 1429 C C . ASP A 1 185 ? 9.690 14.929 -74.197 1.00 43.06 185 ASP A C 1
ATOM 1431 O O . ASP A 1 185 ? 8.772 14.179 -74.536 1.00 43.06 185 ASP A O 1
ATOM 1435 N N . ALA A 1 186 ? 9.957 16.087 -74.818 1.00 38.91 186 ALA A N 1
ATOM 1436 C CA . ALA A 1 186 ? 9.628 16.414 -76.216 1.00 38.91 186 ALA A CA 1
ATOM 1437 C C . ALA A 1 186 ? 10.111 17.832 -76.602 1.00 38.91 186 ALA A C 1
ATOM 1439 O O . ALA A 1 186 ? 9.466 18.835 -76.308 1.00 38.91 186 ALA A O 1
ATOM 1440 N N . SER A 1 187 ? 11.253 17.878 -77.294 1.00 42.44 187 SER A N 1
ATOM 1441 C CA . SER A 1 187 ? 11.484 18.618 -78.552 1.00 42.44 187 SER A CA 1
ATOM 1442 C C . SER A 1 187 ? 10.823 19.995 -78.774 1.00 42.44 187 SER A C 1
ATOM 1444 O O . SER A 1 187 ? 9.624 20.051 -79.029 1.00 42.44 187 SER A O 1
ATOM 1446 N N . ASP A 1 188 ? 11.624 21.065 -78.905 1.00 39.03 188 ASP A N 1
ATOM 1447 C CA . ASP A 1 188 ? 11.676 21.888 -80.139 1.00 39.03 188 ASP A CA 1
ATOM 1448 C C . ASP A 1 188 ? 12.668 23.081 -80.049 1.00 39.03 188 ASP A C 1
ATOM 1450 O O . ASP A 1 188 ? 12.574 23.924 -79.164 1.00 39.03 188 ASP A O 1
ATOM 1454 N N . ARG A 1 189 ? 13.541 23.181 -81.069 1.00 42.69 189 ARG A N 1
ATOM 1455 C CA . ARG A 1 189 ? 14.037 24.403 -81.758 1.00 42.69 189 ARG A CA 1
ATOM 1456 C C . ARG A 1 189 ? 14.808 25.490 -80.978 1.00 42.69 189 ARG A C 1
ATOM 1458 O O . ARG A 1 189 ? 14.214 26.452 -80.501 1.00 42.69 189 ARG A O 1
ATOM 1465 N N . ARG A 1 190 ? 16.137 25.519 -81.131 1.00 38.88 190 ARG A N 1
ATOM 1466 C CA . ARG A 1 190 ? 16.908 26.301 -82.132 1.00 38.88 190 ARG A CA 1
ATOM 1467 C C . ARG A 1 190 ? 18.405 26.099 -81.926 1.00 38.88 190 ARG A C 1
ATOM 1469 O O . ARG A 1 190 ? 18.811 25.943 -80.758 1.00 38.88 190 ARG A O 1
#

Secondary structure (DSSP, 8-state):
-HHHHHHHHHHHHHTT--------EEE-TT--SS--EEESS-SHHHHH-SEEEEEEEEEEEEETTEEEEEEEEEEEEEESSS-S--EEEEEEETTTEE-HHHHHHHHHHHTTSSEEETTEEEETTEEEEEHHHHHHHHHHH-HHHHHHHHHHHHHHHSPPGGG-----------PPP-------------